Protein AF-A0A2V5MRE2-F1 (afdb_monomer_lite)

Structure (mmCIF, N/CA/C/O backbone):
data_AF-A0A2V5MRE2-F1
#
_entry.id   AF-A0A2V5MRE2-F1
#
loop_
_atom_site.group_PDB
_atom_site.id
_atom_site.type_symbol
_atom_site.label_atom_id
_atom_site.label_alt_id
_atom_site.label_comp_id
_atom_site.label_asym_id
_atom_site.label_entity_id
_atom_site.label_seq_id
_atom_site.pdbx_PDB_ins_code
_atom_site.Cartn_x
_atom_site.Cartn_y
_atom_site.Cartn_z
_atom_site.occupancy
_atom_site.B_iso_or_equiv
_atom_site.auth_seq_id
_atom_site.auth_comp_id
_atom_site.auth_asym_id
_atom_site.auth_atom_id
_atom_site.pdbx_PDB_model_num
ATOM 1 N N . MET A 1 1 ? -11.681 0.078 -18.524 1.00 80.38 1 MET A N 1
ATOM 2 C CA . MET A 1 1 ? -10.411 0.472 -17.873 1.00 80.38 1 MET A CA 1
ATOM 3 C C . MET A 1 1 ? -10.553 0.821 -16.392 1.00 80.38 1 MET A C 1
ATOM 5 O O . MET A 1 1 ? -10.259 -0.028 -15.571 1.00 80.38 1 MET A O 1
ATOM 9 N N . LEU A 1 2 ? -11.031 2.013 -15.999 1.00 88.06 2 LEU A N 1
ATOM 10 C CA . LEU A 1 2 ? -11.231 2.333 -14.568 1.00 88.06 2 LEU A CA 1
ATOM 11 C C . LEU A 1 2 ? -12.512 1.715 -13.984 1.00 88.06 2 LEU A C 1
ATOM 13 O O . LEU A 1 2 ? -12.555 1.353 -12.813 1.00 88.06 2 LEU A O 1
ATOM 17 N N . LEU A 1 3 ? -13.541 1.522 -14.813 1.00 90.06 3 LEU A N 1
ATOM 18 C CA . LEU A 1 3 ? -14.721 0.752 -14.415 1.00 90.06 3 LEU A CA 1
ATOM 19 C C . LEU A 1 3 ? -14.367 -0.724 -14.173 1.00 90.06 3 LEU A C 1
ATOM 21 O O . LEU A 1 3 ? -14.794 -1.295 -13.177 1.00 90.06 3 LEU A O 1
ATOM 25 N N . ASP A 1 4 ? -13.530 -1.314 -15.034 1.00 91.81 4 ASP A N 1
ATOM 26 C CA . ASP A 1 4 ? -13.035 -2.690 -14.867 1.00 91.81 4 ASP A CA 1
ATOM 27 C C . ASP A 1 4 ? -12.163 -2.827 -13.621 1.00 91.81 4 ASP A C 1
ATOM 29 O O . ASP A 1 4 ? -12.301 -3.804 -12.894 1.00 91.81 4 ASP A O 1
ATOM 33 N N . TYR A 1 5 ? -11.331 -1.823 -13.325 1.00 93.56 5 TYR A N 1
ATOM 34 C CA . TYR A 1 5 ? -10.632 -1.710 -12.045 1.00 93.56 5 TYR A CA 1
ATOM 35 C C . TYR A 1 5 ? -11.612 -1.784 -10.868 1.00 93.56 5 TYR A C 1
ATOM 37 O O . TYR A 1 5 ? -11.448 -2.619 -9.982 1.00 93.56 5 TYR A O 1
ATOM 45 N N . GLY A 1 6 ? -12.665 -0.961 -10.878 1.00 94.31 6 GLY A N 1
ATOM 46 C CA . GLY A 1 6 ? -13.656 -0.939 -9.804 1.00 94.31 6 GLY A CA 1
ATOM 47 C C . GLY A 1 6 ? -14.413 -2.261 -9.669 1.00 94.31 6 GLY A C 1
ATOM 48 O O . GLY A 1 6 ? -14.605 -2.749 -8.557 1.00 94.31 6 GLY A O 1
ATOM 49 N N . ASN A 1 7 ? -14.777 -2.875 -10.796 1.00 94.88 7 ASN A N 1
ATOM 50 C CA . ASN A 1 7 ? -15.420 -4.186 -10.838 1.00 94.88 7 ASN A CA 1
ATOM 51 C C . ASN A 1 7 ? -14.493 -5.297 -10.330 1.00 94.88 7 ASN A C 1
ATOM 53 O O . ASN A 1 7 ? -14.949 -6.175 -9.606 1.00 94.88 7 ASN A O 1
ATOM 57 N N . ALA A 1 8 ? -13.199 -5.259 -10.659 1.00 95.81 8 ALA A N 1
ATOM 58 C CA . ALA A 1 8 ? -12.220 -6.221 -10.159 1.00 95.81 8 ALA A CA 1
ATOM 59 C C . ALA A 1 8 ? -12.004 -6.073 -8.644 1.00 95.81 8 ALA A C 1
ATOM 61 O O . ALA A 1 8 ? -11.920 -7.073 -7.930 1.00 95.81 8 ALA A O 1
ATOM 62 N N . VAL A 1 9 ? -11.958 -4.834 -8.145 1.00 96.50 9 VAL A N 1
ATOM 63 C CA . VAL A 1 9 ? -11.857 -4.525 -6.713 1.00 96.50 9 VAL A CA 1
ATOM 64 C C . VAL A 1 9 ? -13.085 -5.033 -5.959 1.00 96.50 9 VAL A C 1
ATOM 66 O O . VAL A 1 9 ? -12.943 -5.855 -5.056 1.00 96.50 9 VAL A O 1
ATOM 69 N N . LEU A 1 10 ? -14.290 -4.599 -6.344 1.00 95.38 10 LEU A N 1
ATOM 70 C CA . LEU A 1 10 ? -15.522 -5.004 -5.660 1.00 95.38 10 LEU A CA 1
ATOM 71 C C . LEU A 1 10 ? -15.830 -6.491 -5.844 1.00 95.38 10 LEU A C 1
ATOM 73 O O . LEU A 1 10 ? -16.246 -7.146 -4.897 1.00 95.38 10 LEU A O 1
ATOM 77 N N . GLY A 1 11 ? -15.570 -7.045 -7.028 1.00 95.31 11 GLY A N 1
ATOM 78 C CA . GLY A 1 11 ? -15.764 -8.467 -7.317 1.00 95.31 11 GLY A CA 1
ATOM 79 C C . GLY A 1 11 ? -14.840 -9.391 -6.521 1.00 95.31 11 GLY A C 1
ATOM 80 O O . GLY A 1 11 ? -15.112 -10.584 -6.425 1.00 95.31 11 GLY A O 1
ATOM 81 N N . SER A 1 12 ? -13.771 -8.852 -5.925 1.00 95.94 12 SER A N 1
ATOM 82 C CA . SER A 1 12 ? -12.899 -9.603 -5.017 1.00 95.94 12 SER A CA 1
ATOM 83 C C . SER A 1 12 ? -13.427 -9.642 -3.579 1.00 95.94 12 SER A C 1
ATOM 85 O O . SER A 1 12 ? -12.965 -10.457 -2.780 1.00 95.94 12 SER A O 1
ATOM 87 N N . LEU A 1 13 ? -14.384 -8.779 -3.224 1.00 95.94 13 LEU A N 1
ATOM 88 C CA . LEU A 1 13 ? -14.928 -8.712 -1.873 1.00 95.94 13 LEU A CA 1
ATOM 89 C C . LEU A 1 13 ? -15.887 -9.872 -1.619 1.00 95.94 13 LEU A C 1
ATOM 91 O O . LEU A 1 13 ? -16.816 -10.132 -2.382 1.00 95.94 13 LEU A O 1
ATOM 95 N N . ARG A 1 14 ? -15.682 -10.556 -0.495 1.00 94.56 14 ARG A N 1
ATOM 96 C CA . ARG A 1 14 ? -16.646 -11.533 0.018 1.00 94.56 14 ARG A CA 1
ATOM 97 C C . ARG A 1 14 ? -17.765 -10.818 0.780 1.00 94.56 14 ARG A C 1
ATOM 99 O O . ARG A 1 14 ? -17.544 -9.700 1.259 1.00 94.56 14 ARG A O 1
ATOM 106 N N . PRO A 1 15 ? -18.933 -11.463 0.954 1.00 94.19 15 PRO A N 1
ATOM 107 C CA . PRO A 1 15 ? -20.033 -10.863 1.693 1.00 94.19 15 PRO A CA 1
ATOM 108 C C . PRO A 1 15 ? -19.621 -10.359 3.078 1.00 94.19 15 PRO A C 1
ATOM 110 O O . PRO A 1 15 ? -18.873 -11.030 3.793 1.00 94.19 15 PRO A O 1
ATOM 113 N N . GLY A 1 16 ? -20.084 -9.165 3.445 1.00 93.44 16 GLY A N 1
ATOM 114 C CA . GLY A 1 16 ? -19.773 -8.520 4.720 1.00 93.44 16 GLY A CA 1
ATOM 115 C C . GLY A 1 16 ? -18.353 -7.955 4.871 1.00 93.44 16 GLY A C 1
ATOM 116 O O . GLY A 1 16 ? -18.059 -7.384 5.922 1.00 93.44 16 GLY A O 1
ATOM 117 N N . MET A 1 17 ? -17.469 -8.072 3.870 1.00 96.25 17 MET A N 1
ATOM 118 C CA . MET A 1 17 ? -16.145 -7.440 3.942 1.00 96.25 17 MET A CA 1
ATOM 119 C C . MET A 1 17 ? -16.256 -5.912 3.965 1.00 96.25 17 MET A C 1
ATOM 121 O O . MET A 1 17 ? -17.019 -5.316 3.199 1.00 96.25 17 MET A O 1
ATOM 125 N N . VAL A 1 18 ? -15.447 -5.286 4.820 1.00 98.06 18 VAL A N 1
ATOM 126 C CA . VAL A 1 18 ? -15.220 -3.839 4.850 1.00 98.06 18 VAL A CA 1
ATOM 127 C C . VAL A 1 18 ? -14.122 -3.508 3.849 1.00 98.06 18 VAL A C 1
ATOM 129 O O . VAL A 1 18 ? -13.055 -4.121 3.877 1.00 98.06 18 VAL A O 1
ATOM 132 N N . TYR A 1 19 ? -14.357 -2.525 2.988 1.00 98.31 19 TYR A N 1
ATOM 133 C CA . TYR A 1 19 ? -13.373 -2.075 2.014 1.00 98.31 19 TYR A CA 1
ATOM 134 C C . TYR A 1 19 ? -12.780 -0.718 2.400 1.00 98.31 19 TYR A C 1
ATOM 136 O O . TYR A 1 19 ? -13.490 0.224 2.764 1.00 98.31 19 TYR A O 1
ATOM 144 N N . VAL A 1 20 ? -11.458 -0.620 2.294 1.00 98.44 20 VAL A N 1
ATOM 145 C CA . VAL A 1 20 ? -10.666 0.570 2.604 1.00 98.44 20 VAL A CA 1
ATOM 146 C C . VAL A 1 20 ? -10.023 1.067 1.312 1.00 98.44 20 VAL A C 1
ATOM 148 O O . VAL A 1 20 ? -9.122 0.422 0.783 1.00 98.44 20 VAL A O 1
ATOM 151 N N . GLY A 1 21 ? -10.497 2.204 0.801 1.00 97.88 21 GLY A N 1
ATOM 152 C CA . GLY A 1 21 ? -9.941 2.858 -0.385 1.00 97.88 21 GLY A CA 1
ATOM 153 C C . GLY A 1 21 ? -8.809 3.820 -0.024 1.00 97.88 21 GLY A C 1
ATOM 154 O O . GLY A 1 21 ? -9.008 4.764 0.753 1.00 97.88 21 GLY A O 1
ATOM 155 N N . GLY A 1 22 ? -7.628 3.594 -0.581 1.00 96.00 22 GLY A N 1
ATOM 156 C CA . GLY A 1 22 ? -6.429 4.378 -0.330 1.00 96.00 22 GLY A CA 1
ATOM 157 C C . GLY A 1 22 ? -6.259 5.509 -1.332 1.00 96.00 22 GLY A C 1
ATOM 158 O O . GLY A 1 22 ? -5.987 6.637 -0.945 1.00 96.00 22 GLY A O 1
ATOM 159 N N . THR A 1 23 ? -6.392 5.261 -2.622 1.00 94.94 23 THR A N 1
ATOM 160 C CA . THR A 1 23 ? -6.210 6.287 -3.653 1.00 94.94 23 THR A CA 1
ATOM 161 C C . THR A 1 23 ? -7.529 6.947 -4.036 1.00 94.94 23 THR A C 1
ATOM 163 O O . THR A 1 23 ? -8.603 6.462 -3.675 1.00 94.94 23 THR A O 1
ATOM 166 N N . ASP A 1 24 ? -7.474 8.051 -4.785 1.00 92.62 24 ASP A N 1
ATOM 167 C CA . ASP A 1 24 ? -8.687 8.685 -5.311 1.00 92.62 24 ASP A CA 1
ATOM 168 C C . ASP A 1 24 ? -9.495 7.692 -6.179 1.00 92.62 24 ASP A C 1
ATOM 170 O O . ASP A 1 24 ? -10.667 7.458 -5.860 1.00 92.62 24 ASP A O 1
ATOM 174 N N . PRO A 1 25 ? -8.909 6.996 -7.180 1.00 94.31 25 PRO A N 1
ATOM 175 C CA . PRO A 1 25 ? -9.595 5.908 -7.883 1.00 94.31 25 PRO A CA 1
ATOM 176 C C . PRO A 1 25 ? -10.099 4.812 -6.940 1.00 94.31 25 PRO A C 1
ATOM 178 O O . PRO A 1 25 ? -11.254 4.391 -7.051 1.00 94.31 25 PRO A O 1
ATOM 181 N N . GLY A 1 26 ? -9.268 4.392 -5.982 1.00 93.75 26 GLY A N 1
ATOM 182 C CA . GLY A 1 26 ? -9.585 3.331 -5.031 1.00 93.75 26 GLY A CA 1
ATOM 183 C C . GLY A 1 26 ? -10.702 3.669 -4.058 1.00 93.75 26 GLY A C 1
ATOM 184 O O . GLY A 1 26 ? -11.408 2.769 -3.611 1.00 93.75 26 GLY A O 1
ATOM 185 N N . ARG A 1 27 ? -10.944 4.944 -3.755 1.00 93.38 27 ARG A N 1
ATOM 186 C CA . ARG A 1 27 ? -12.097 5.372 -2.959 1.00 93.38 27 ARG A CA 1
ATOM 187 C C . ARG A 1 27 ? -13.310 5.628 -3.842 1.00 93.38 27 ARG A C 1
ATOM 189 O O . ARG A 1 27 ? -14.375 5.075 -3.567 1.00 93.38 27 ARG A O 1
ATOM 196 N N . PHE A 1 28 ? -13.197 6.469 -4.865 1.00 94.56 28 PHE A N 1
ATOM 197 C CA . PHE A 1 28 ? -14.372 6.990 -5.567 1.00 94.56 28 PHE A CA 1
ATOM 198 C C . PHE A 1 28 ? -15.034 5.961 -6.483 1.00 94.56 28 PHE A C 1
ATOM 200 O O . PHE A 1 28 ? -16.262 5.859 -6.470 1.00 94.56 28 PHE A O 1
ATOM 207 N N . ILE A 1 29 ? -14.261 5.165 -7.229 1.00 95.81 29 ILE A N 1
ATOM 208 C CA . ILE A 1 29 ? -14.838 4.216 -8.191 1.00 95.81 29 ILE A CA 1
ATOM 209 C C . ILE A 1 29 ? -15.569 3.074 -7.468 1.00 95.81 29 ILE A C 1
ATOM 211 O O . ILE A 1 29 ? -16.743 2.857 -7.778 1.00 95.81 29 ILE A O 1
ATOM 215 N N . PRO A 1 30 ? -14.969 2.381 -6.473 1.00 95.31 30 PRO A N 1
ATOM 216 C CA . PRO A 1 30 ? -15.692 1.361 -5.718 1.00 95.31 30 PRO A CA 1
ATOM 217 C C . PRO A 1 30 ? -16.888 1.931 -4.958 1.00 95.31 30 PRO A C 1
ATOM 219 O O . PRO A 1 30 ? -17.906 1.261 -4.869 1.00 95.31 30 PRO A O 1
ATOM 222 N N . THR A 1 31 ? -16.823 3.177 -4.468 1.00 95.25 31 THR A N 1
ATOM 223 C CA . THR A 1 31 ? -17.993 3.817 -3.838 1.00 95.25 31 THR A CA 1
ATOM 224 C C . THR A 1 31 ? -19.134 3.983 -4.839 1.00 95.25 31 THR A C 1
ATOM 226 O O . THR A 1 31 ? -20.250 3.561 -4.559 1.00 95.25 31 THR A O 1
ATOM 229 N N . LEU A 1 32 ? -18.863 4.541 -6.024 1.00 96.00 32 LEU A N 1
ATOM 230 C CA . LEU A 1 32 ? -19.879 4.722 -7.064 1.00 96.00 32 LEU A CA 1
ATOM 231 C C . LEU A 1 32 ? -20.527 3.388 -7.457 1.00 96.00 32 LEU A C 1
ATOM 233 O O . LEU A 1 32 ? -21.751 3.286 -7.510 1.00 96.00 32 LEU A O 1
ATOM 237 N N . LEU A 1 33 ? -19.715 2.363 -7.720 1.00 96.00 33 LEU A N 1
ATOM 238 C CA . LEU A 1 33 ? -20.197 1.034 -8.099 1.00 96.00 33 LEU A CA 1
ATOM 239 C C . LEU A 1 33 ? -20.972 0.345 -6.969 1.00 96.00 33 LEU A C 1
ATOM 241 O O . LEU A 1 33 ? -22.005 -0.278 -7.218 1.00 96.00 33 LEU A O 1
ATOM 245 N N . ASN A 1 34 ? -20.517 0.493 -5.725 1.00 95.50 34 ASN A N 1
ATOM 246 C CA . ASN A 1 34 ? -21.228 -0.009 -4.556 1.00 95.50 34 ASN A CA 1
ATOM 247 C C . ASN A 1 34 ? -22.608 0.633 -4.447 1.00 95.50 34 ASN A C 1
ATOM 249 O O . ASN A 1 34 ? -23.563 -0.087 -4.228 1.00 95.50 34 ASN A O 1
ATOM 253 N N . GLU A 1 35 ? -22.745 1.942 -4.679 1.00 94.31 35 GLU A N 1
ATOM 254 C CA . GLU A 1 35 ? -24.038 2.637 -4.599 1.00 94.31 35 GLU A CA 1
ATOM 255 C C . GLU A 1 35 ? -24.983 2.351 -5.775 1.00 94.31 35 GLU A C 1
ATOM 257 O O . GLU A 1 35 ? -26.202 2.434 -5.618 1.00 94.31 35 GLU A O 1
ATOM 262 N N . THR A 1 36 ? -24.445 2.012 -6.948 1.00 94.38 36 THR A N 1
ATOM 263 C CA . THR A 1 36 ? -25.224 1.909 -8.197 1.00 94.38 36 THR A CA 1
ATOM 264 C C . THR A 1 36 ? -25.505 0.483 -8.659 1.00 94.38 36 THR A C 1
ATOM 266 O O . THR A 1 36 ? -26.374 0.291 -9.504 1.00 94.38 36 THR A O 1
ATOM 269 N N . SER A 1 37 ? -24.807 -0.518 -8.123 1.00 90.81 37 SER A N 1
ATOM 270 C CA . SER A 1 37 ? -25.036 -1.926 -8.469 1.00 90.81 37 SER A CA 1
ATOM 271 C C . SER A 1 37 ? -26.220 -2.533 -7.706 1.00 90.81 37 SER A C 1
ATOM 273 O O . SER A 1 37 ? -26.647 -2.004 -6.684 1.00 90.81 37 SER A O 1
ATOM 275 N N . ASP A 1 38 ? -26.721 -3.687 -8.146 1.00 89.31 38 ASP A N 1
ATOM 276 C CA . ASP A 1 38 ? -27.735 -4.465 -7.407 1.00 89.31 38 ASP A CA 1
ATOM 277 C C . ASP A 1 38 ? -27.123 -5.387 -6.326 1.00 89.31 38 ASP A C 1
ATOM 279 O O . ASP A 1 38 ? -27.830 -6.165 -5.686 1.00 89.31 38 ASP A O 1
ATOM 283 N N . GLY A 1 39 ? -25.797 -5.342 -6.145 1.00 86.25 39 GLY A N 1
ATOM 284 C CA . GLY A 1 39 ? -25.061 -6.195 -5.211 1.00 86.25 39 GLY A CA 1
ATOM 285 C C . GLY A 1 39 ? -25.181 -5.776 -3.743 1.00 86.25 39 GLY A C 1
ATOM 286 O O . GLY A 1 39 ? -25.831 -4.787 -3.395 1.00 86.25 39 GLY A O 1
ATOM 287 N N . GLU A 1 40 ? -24.510 -6.527 -2.864 1.00 90.25 40 GLU A N 1
ATOM 288 C CA . GLU A 1 40 ? -24.389 -6.153 -1.453 1.00 90.25 40 GLU A CA 1
ATOM 289 C C . GLU A 1 40 ? -23.776 -4.752 -1.310 1.00 90.25 40 GLU A C 1
ATOM 291 O O . GLU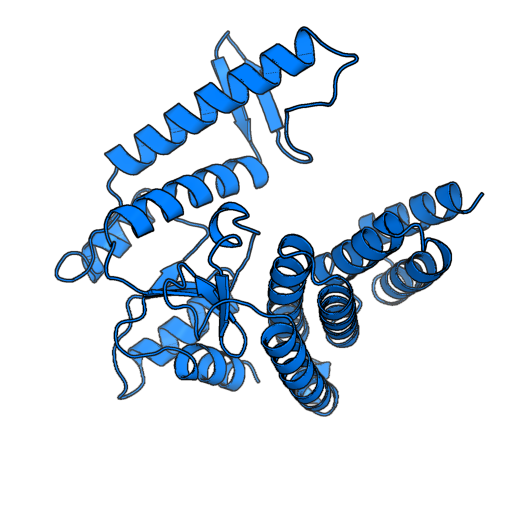 A 1 40 ? -22.794 -4.409 -1.964 1.00 90.25 40 GLU A O 1
ATOM 296 N N . ARG A 1 41 ? -24.347 -3.947 -0.407 1.00 94.81 41 ARG A N 1
ATOM 297 C CA . ARG A 1 41 ? -23.758 -2.676 0.019 1.00 94.81 41 ARG A CA 1
ATOM 298 C C . ARG A 1 41 ? -22.706 -2.937 1.093 1.00 94.81 41 ARG A C 1
ATOM 300 O O . ARG A 1 41 ? -23.041 -3.159 2.266 1.00 94.81 41 ARG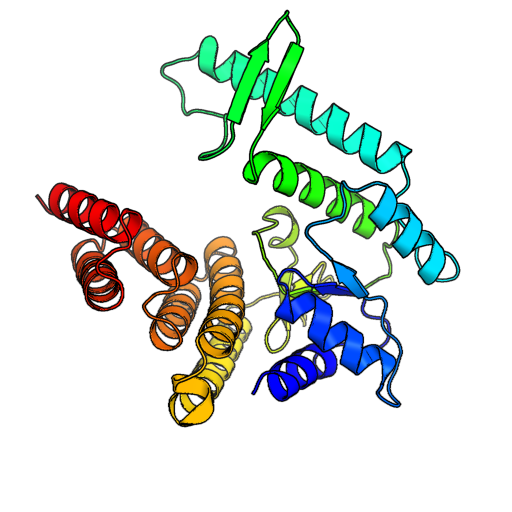 A O 1
ATOM 307 N N . HIS A 1 42 ? -21.445 -2.892 0.677 1.00 96.56 42 HIS A N 1
ATOM 308 C CA . HIS A 1 42 ? -20.289 -2.969 1.561 1.00 96.56 42 HIS A CA 1
ATOM 309 C C . HIS A 1 42 ? -20.124 -1.680 2.369 1.00 96.56 42 HIS A C 1
ATOM 311 O O . HIS A 1 42 ? -20.539 -0.597 1.950 1.00 96.56 42 HIS A O 1
ATOM 317 N N . ILE A 1 43 ? -19.466 -1.796 3.523 1.00 97.62 43 ILE A N 1
ATOM 318 C CA . ILE A 1 43 ? -18.957 -0.636 4.257 1.00 97.62 43 ILE A CA 1
ATOM 319 C C . ILE A 1 43 ? -17.681 -0.184 3.550 1.00 97.62 43 ILE A C 1
ATOM 321 O O . ILE A 1 43 ? -16.717 -0.946 3.469 1.00 97.62 43 ILE A O 1
ATOM 325 N N . ILE A 1 44 ? -17.679 1.048 3.043 1.00 97.31 44 ILE A N 1
ATOM 326 C CA . ILE A 1 44 ? -16.545 1.620 2.309 1.00 97.31 44 ILE A CA 1
ATOM 327 C C . ILE A 1 44 ? -16.027 2.847 3.058 1.00 97.31 44 ILE A C 1
ATOM 329 O O . ILE A 1 44 ? -16.725 3.863 3.159 1.00 97.31 44 ILE A O 1
ATOM 333 N N . VAL A 1 45 ? -14.784 2.758 3.533 1.00 97.69 45 VAL A N 1
ATOM 334 C CA . VAL A 1 45 ? -14.047 3.837 4.209 1.00 97.69 45 VAL A CA 1
ATOM 335 C C . VAL A 1 45 ? -12.781 4.210 3.427 1.00 97.69 45 VAL A C 1
ATOM 337 O O . VAL A 1 45 ? -12.395 3.502 2.500 1.00 97.69 45 VAL A O 1
ATOM 340 N N . THR A 1 46 ? -12.134 5.329 3.758 1.00 97.25 46 THR A N 1
ATOM 341 C CA . THR A 1 46 ? -10.835 5.711 3.188 1.00 97.25 46 THR A CA 1
ATOM 342 C C . THR A 1 46 ? -9.717 5.606 4.210 1.00 97.25 46 THR A C 1
ATOM 344 O O . THR A 1 46 ? -9.899 5.890 5.392 1.00 97.25 46 THR A O 1
ATOM 347 N N . GLN A 1 47 ? -8.539 5.234 3.719 1.00 96.69 47 GLN A N 1
ATOM 348 C CA . GLN A 1 47 ? -7.315 5.168 4.500 1.00 96.69 47 GLN A CA 1
ATOM 349 C C . GLN A 1 47 ? -6.845 6.544 5.011 1.00 96.69 47 GLN A C 1
ATOM 351 O O . GLN A 1 47 ? -6.286 6.639 6.102 1.00 96.69 47 GLN A O 1
ATOM 356 N N . ASN A 1 48 ? -7.024 7.614 4.225 1.00 96.12 48 ASN A N 1
ATOM 357 C CA . ASN A 1 48 ? -6.267 8.862 4.429 1.00 96.12 48 ASN A CA 1
ATOM 358 C C . ASN A 1 48 ? -6.951 9.892 5.328 1.00 96.12 48 ASN A C 1
ATOM 360 O O . ASN A 1 48 ? -6.315 10.877 5.697 1.00 96.12 48 ASN A O 1
ATOM 364 N N . ALA A 1 49 ? -8.222 9.689 5.672 1.00 95.94 49 ALA A N 1
ATOM 365 C CA . ALA A 1 49 ? -9.010 10.664 6.424 1.00 95.94 49 ALA A CA 1
ATOM 366 C C . ALA A 1 49 ? -9.382 10.183 7.835 1.00 95.94 49 ALA A C 1
ATOM 368 O O . ALA A 1 49 ? -10.219 10.796 8.484 1.00 95.94 49 ALA A O 1
ATOM 369 N N . LEU A 1 50 ? -8.771 9.103 8.337 1.00 97.12 50 LEU A N 1
ATOM 370 C CA . LEU A 1 50 ? -9.125 8.537 9.646 1.00 97.12 50 LEU A CA 1
ATOM 371 C C . LEU A 1 50 ? -8.856 9.505 10.811 1.00 97.12 50 LEU A C 1
ATOM 373 O O . LEU A 1 50 ? -9.540 9.426 11.823 1.00 97.12 50 LEU A O 1
ATOM 377 N N . ALA A 1 51 ? -7.916 10.438 10.656 1.00 94.44 51 ALA A N 1
ATOM 378 C CA . ALA A 1 51 ? -7.638 11.507 11.614 1.00 94.44 51 ALA A CA 1
ATOM 379 C C . ALA A 1 51 ? -8.528 12.762 11.453 1.00 94.44 51 ALA A C 1
ATOM 381 O O . ALA A 1 51 ? -8.445 13.671 12.280 1.00 94.44 51 ALA A O 1
ATOM 382 N N . ASP A 1 52 ? -9.361 12.846 10.409 1.00 95.94 52 ASP A N 1
ATOM 383 C CA . ASP A 1 52 ? -10.252 13.986 10.167 1.00 95.94 52 ASP A CA 1
ATOM 384 C C . ASP A 1 52 ? -11.597 13.790 10.883 1.00 95.94 52 ASP A C 1
ATOM 386 O O . ASP A 1 52 ? -12.350 12.864 10.584 1.00 95.94 52 ASP A O 1
ATOM 390 N N . GLN A 1 53 ? -11.929 14.683 11.821 1.00 95.50 53 GLN A N 1
ATOM 391 C CA . GLN A 1 53 ? -13.153 14.554 12.619 1.00 95.50 53 GLN A CA 1
ATOM 392 C C . GLN A 1 53 ? -14.432 14.625 11.774 1.00 95.50 53 GLN A C 1
ATOM 394 O O . GLN A 1 53 ? -15.377 13.886 12.037 1.00 95.50 53 GLN A O 1
ATOM 399 N N . THR A 1 54 ? -14.464 15.477 10.747 1.00 97.31 54 THR A N 1
ATOM 400 C CA . THR A 1 54 ? -15.637 15.609 9.868 1.00 97.31 54 THR A CA 1
ATOM 401 C C . THR A 1 54 ? -15.865 14.312 9.100 1.00 97.31 54 THR A C 1
ATOM 403 O O . THR A 1 54 ? -17.001 13.871 8.915 1.00 97.31 54 THR A O 1
ATOM 406 N N . TYR A 1 55 ? -14.778 13.666 8.677 1.00 97.12 55 TYR A N 1
ATOM 407 C CA . TYR A 1 55 ? -14.835 12.358 8.050 1.00 97.12 55 TYR A CA 1
ATOM 408 C C . TYR A 1 55 ? -15.318 11.269 9.017 1.00 97.12 55 TYR A C 1
ATOM 410 O O . TYR A 1 55 ? -16.158 10.454 8.633 1.00 97.12 55 TYR A O 1
ATOM 418 N N . LEU A 1 56 ? -14.852 11.265 10.271 1.00 97.06 56 LEU A N 1
ATOM 419 C CA . LEU A 1 56 ? -15.337 10.320 11.284 1.00 97.06 56 LEU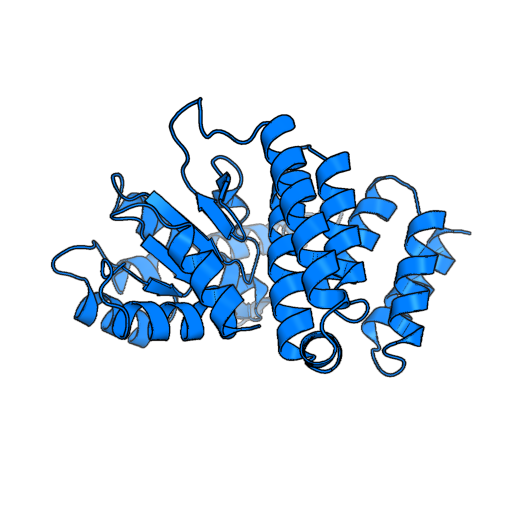 A CA 1
ATOM 420 C C . LEU A 1 56 ? -16.839 10.481 11.547 1.00 97.06 56 LEU A C 1
ATOM 422 O O . LEU A 1 56 ? -17.563 9.482 11.597 1.00 97.06 56 LEU A O 1
ATOM 426 N N . ASP A 1 57 ? -17.319 11.722 11.633 1.00 97.38 57 ASP A N 1
ATOM 427 C CA . ASP A 1 57 ? -18.742 12.027 11.791 1.00 97.38 57 ASP A CA 1
ATOM 428 C C . ASP A 1 57 ? -19.556 11.517 10.588 1.00 97.38 57 ASP A C 1
ATOM 430 O O . ASP A 1 57 ? -20.625 10.929 10.761 1.00 97.38 57 ASP A O 1
ATOM 434 N N . TYR A 1 58 ? -19.027 11.661 9.367 1.00 96.94 58 TYR A N 1
ATOM 435 C CA . TYR A 1 58 ? -19.639 11.127 8.147 1.00 96.94 58 TYR A CA 1
ATOM 436 C C . TYR A 1 58 ? -19.699 9.590 8.129 1.00 96.94 58 TYR A C 1
ATOM 438 O O . TYR A 1 58 ? -20.741 9.017 7.806 1.00 96.94 58 TYR A O 1
ATOM 446 N N . VAL A 1 59 ? -18.617 8.899 8.504 1.00 97.31 59 VAL A N 1
ATOM 447 C CA . VAL A 1 59 ? -18.593 7.425 8.580 1.00 97.31 59 VAL A CA 1
ATOM 448 C C . VAL A 1 59 ? -19.573 6.921 9.644 1.00 97.31 59 VAL A C 1
ATOM 450 O O . VAL A 1 59 ? -20.306 5.965 9.392 1.00 97.31 59 VAL A O 1
ATOM 453 N N . SER A 1 60 ? -19.632 7.589 10.800 1.00 97.75 60 SER A N 1
ATOM 454 C CA . SER A 1 60 ? -20.610 7.306 11.857 1.00 97.75 60 SER A CA 1
ATOM 455 C C . SER A 1 60 ? -22.043 7.497 11.364 1.00 97.75 60 SER A C 1
ATOM 457 O O . SER A 1 60 ? -22.876 6.605 11.526 1.00 97.75 60 SER A O 1
ATOM 459 N N . PHE A 1 61 ? -22.324 8.609 10.681 1.00 97.75 61 PHE A N 1
ATOM 460 C CA . PHE A 1 61 ? -23.637 8.873 10.097 1.00 97.75 61 PHE A CA 1
ATOM 461 C C . PHE A 1 61 ? -24.096 7.755 9.150 1.00 97.75 61 PHE A C 1
ATOM 463 O O . PHE A 1 61 ? -25.259 7.362 9.202 1.00 97.75 61 PHE A O 1
ATOM 470 N N . LEU A 1 62 ? -23.195 7.227 8.316 1.00 96.62 62 LEU A N 1
ATOM 471 C CA . LEU A 1 62 ? -23.535 6.182 7.349 1.00 96.62 62 LEU A CA 1
ATOM 472 C C . LEU A 1 62 ? -23.677 4.785 7.955 1.00 96.62 62 LEU A C 1
ATOM 474 O O . LEU A 1 62 ? -24.534 4.020 7.515 1.00 96.62 62 LEU A O 1
ATOM 478 N N . TYR A 1 63 ? -22.808 4.415 8.899 1.00 97.50 63 TYR A N 1
ATOM 479 C CA . TYR A 1 63 ? -22.591 3.000 9.214 1.00 97.50 63 TYR A CA 1
ATOM 480 C C . TYR A 1 63 ? -22.765 2.616 10.682 1.00 97.50 63 TYR A C 1
ATOM 482 O O . TYR A 1 63 ? -22.710 1.421 10.970 1.00 97.50 63 TYR A O 1
ATOM 490 N N . ARG A 1 64 ? -23.020 3.559 11.602 1.00 96.19 64 ARG A N 1
ATOM 491 C CA . ARG A 1 64 ? -23.076 3.276 13.054 1.00 96.19 64 ARG A CA 1
ATOM 492 C C . ARG A 1 64 ? -24.031 2.149 13.464 1.00 96.19 64 ARG A C 1
ATOM 494 O O . ARG A 1 64 ? -23.815 1.527 14.493 1.00 96.19 64 ARG A O 1
ATOM 501 N N . ASP A 1 65 ? -25.068 1.874 12.674 1.00 96.44 65 ASP A N 1
ATOM 502 C CA . ASP A 1 65 ? -26.050 0.826 12.984 1.00 96.44 65 ASP A CA 1
ATOM 503 C C . ASP A 1 65 ? -25.522 -0.596 12.694 1.00 96.44 65 ASP A C 1
ATOM 505 O O . ASP A 1 65 ? -26.120 -1.579 13.131 1.00 96.44 65 ASP A O 1
ATOM 509 N N . ARG A 1 66 ? -24.414 -0.729 11.948 1.00 95.25 66 ARG A N 1
ATOM 510 C CA . ARG A 1 66 ? -23.817 -2.023 11.555 1.00 95.25 66 ARG A CA 1
ATOM 511 C C . ARG A 1 66 ? -22.284 -2.073 11.615 1.00 95.25 66 ARG A C 1
ATOM 513 O O . ARG A 1 66 ? -21.705 -3.057 11.158 1.00 95.25 66 ARG A O 1
ATOM 520 N N . PHE A 1 67 ? -21.632 -1.022 12.108 1.00 97.38 67 PHE A N 1
ATOM 521 C CA . PHE A 1 67 ? -20.176 -0.889 12.150 1.00 97.38 67 PHE A CA 1
ATOM 522 C C . PHE A 1 67 ? -19.749 -0.008 13.324 1.00 97.38 67 PHE A C 1
ATOM 524 O O . PHE A 1 67 ? -20.210 1.129 13.444 1.00 97.38 67 PHE A O 1
ATOM 531 N N . ASP A 1 68 ? -18.837 -0.504 14.159 1.00 98.06 68 ASP A N 1
ATOM 532 C CA . ASP A 1 68 ? -18.316 0.261 15.290 1.00 98.06 68 ASP A CA 1
ATOM 533 C C . ASP A 1 68 ? -17.277 1.272 14.789 1.00 98.06 68 ASP A C 1
ATOM 535 O O . ASP A 1 68 ? -16.103 0.947 14.592 1.00 98.06 68 ASP A O 1
ATOM 539 N N . THR A 1 69 ? -17.714 2.508 14.544 1.00 97.44 69 THR A N 1
ATOM 540 C CA . THR A 1 69 ? -16.873 3.567 13.965 1.00 97.44 69 THR A CA 1
ATOM 541 C C . THR A 1 69 ? -15.917 4.175 14.990 1.00 97.44 69 THR A C 1
ATOM 543 O O . THR A 1 69 ? -16.128 4.086 16.201 1.00 97.44 69 THR A O 1
ATOM 546 N N . LEU A 1 70 ? -14.857 4.836 14.520 1.00 98.12 70 LEU A N 1
ATOM 547 C CA . LEU A 1 70 ? -13.972 5.626 15.384 1.00 98.12 70 LEU A CA 1
ATOM 548 C C . LEU A 1 70 ? -14.725 6.810 15.998 1.00 98.12 70 LEU A C 1
ATOM 550 O O . LEU A 1 70 ? -15.608 7.386 15.358 1.00 98.12 70 LEU A O 1
ATOM 554 N N . THR A 1 71 ? -14.370 7.165 17.231 1.00 96.25 71 THR A N 1
ATOM 555 C CA . THR A 1 71 ? -14.885 8.364 17.903 1.00 96.25 71 THR A CA 1
ATOM 556 C C . THR A 1 71 ? -13.836 9.470 17.954 1.00 96.25 71 THR A C 1
ATOM 558 O O . THR A 1 71 ? -12.660 9.267 17.636 1.00 96.25 71 THR A O 1
ATOM 561 N N . LYS A 1 72 ? -14.256 10.656 18.401 1.00 95.38 72 LYS A N 1
ATOM 562 C CA . LYS A 1 72 ? -13.340 11.763 18.670 1.00 95.38 72 LYS A CA 1
ATOM 563 C C . LYS A 1 72 ? -12.285 11.383 19.713 1.00 95.38 72 LYS A C 1
ATOM 565 O O . LYS A 1 72 ? -11.114 11.705 19.544 1.00 95.38 72 LYS A O 1
ATOM 570 N N . GLU A 1 73 ? -12.682 10.657 20.754 1.00 96.88 73 GLU A N 1
ATOM 571 C CA . GLU A 1 73 ? -11.784 10.187 21.812 1.00 96.88 73 GLU A CA 1
ATOM 572 C C . GLU A 1 73 ? -10.744 9.193 21.276 1.00 96.88 73 GLU A C 1
ATOM 574 O O . GLU A 1 73 ? -9.588 9.235 21.696 1.00 96.88 73 GLU A O 1
ATOM 579 N N . ASP A 1 74 ? -11.122 8.327 20.325 1.00 98.00 74 ASP A N 1
ATOM 580 C CA . ASP A 1 74 ? -10.174 7.434 19.647 1.00 98.00 74 ASP A CA 1
ATOM 581 C C . ASP A 1 74 ? -9.120 8.243 18.866 1.00 98.00 74 ASP A C 1
ATOM 583 O O . ASP A 1 74 ? -7.925 7.956 18.970 1.00 98.00 74 ASP A O 1
ATOM 587 N N . SER A 1 75 ? -9.551 9.289 18.145 1.00 96.56 75 SER A N 1
ATOM 588 C CA . SER A 1 75 ? -8.662 10.226 17.442 1.00 96.56 75 SER A CA 1
ATOM 589 C C . SER A 1 75 ? -7.713 10.936 18.410 1.00 96.56 75 SER A C 1
ATOM 591 O O . SER A 1 75 ? -6.493 10.821 18.280 1.00 96.56 75 SER A O 1
ATOM 593 N N . GLU A 1 76 ? -8.247 11.589 19.447 1.00 96.31 76 GLU A N 1
ATOM 594 C CA . GLU A 1 76 ? -7.455 12.298 20.461 1.00 96.31 76 GLU A CA 1
ATOM 595 C C . GLU A 1 76 ? -6.417 11.378 21.126 1.00 96.31 76 GLU A C 1
ATOM 597 O O . GLU A 1 76 ? -5.257 11.774 21.283 1.00 96.31 76 GLU A O 1
ATOM 602 N N . ARG A 1 77 ? -6.791 10.130 21.444 1.00 97.50 77 ARG A N 1
ATOM 603 C CA . ARG A 1 77 ? -5.869 9.124 21.988 1.00 97.50 77 ARG A CA 1
ATOM 604 C C . ARG A 1 77 ? -4.757 8.774 20.997 1.00 97.50 77 ARG A C 1
ATOM 606 O O . ARG A 1 77 ? -3.589 8.789 21.382 1.00 97.50 77 ARG A O 1
ATOM 613 N N . ALA A 1 78 ? -5.081 8.510 19.729 1.00 97.50 78 ALA A N 1
ATOM 614 C CA . ALA A 1 78 ? -4.080 8.175 18.712 1.00 97.50 78 ALA A CA 1
ATOM 615 C C . ALA A 1 78 ? -3.066 9.312 18.492 1.00 97.50 78 ALA A C 1
ATOM 617 O O . ALA A 1 78 ? -1.862 9.053 18.403 1.00 97.50 78 ALA A O 1
ATOM 618 N N . PHE A 1 79 ? -3.531 10.567 18.473 1.00 95.94 79 PHE A N 1
ATOM 619 C CA . PHE A 1 79 ? -2.663 11.747 18.414 1.00 95.94 79 PHE A CA 1
ATOM 620 C C . PHE A 1 79 ? -1.747 11.845 19.640 1.00 95.94 79 PHE A C 1
ATOM 622 O O . PHE A 1 79 ? -0.541 12.042 19.489 1.00 95.94 79 PHE A O 1
ATOM 629 N N . GLN A 1 80 ? -2.289 11.687 20.851 1.00 95.56 80 GLN A N 1
ATOM 630 C CA . GLN A 1 80 ? -1.502 11.752 22.088 1.00 95.56 80 GLN A CA 1
ATOM 631 C C . GLN A 1 80 ? -0.422 10.667 22.141 1.00 95.56 80 GLN A C 1
ATOM 633 O O . GLN A 1 80 ? 0.732 10.960 22.456 1.00 95.56 80 GLN A O 1
ATOM 638 N N . GLU A 1 81 ? -0.773 9.429 21.796 1.00 96.44 81 GLU A N 1
ATOM 639 C CA . GLU A 1 81 ? 0.181 8.323 21.738 1.00 96.44 81 GLU A CA 1
ATOM 640 C C . GLU A 1 81 ? 1.278 8.564 20.702 1.00 96.44 81 GLU A C 1
ATOM 642 O O . GLU A 1 81 ? 2.452 8.317 20.982 1.00 96.44 81 GLU A O 1
ATOM 647 N N . TYR A 1 82 ? 0.910 9.053 19.514 1.00 96.00 82 TYR A N 1
ATOM 648 C CA . TYR A 1 82 ? 1.871 9.372 18.464 1.00 96.00 82 TYR A CA 1
ATOM 649 C C . TYR A 1 82 ? 2.845 10.472 18.900 1.00 96.00 82 TYR A C 1
ATOM 651 O O . TYR A 1 82 ? 4.055 10.310 18.754 1.00 96.00 82 TYR A O 1
ATOM 659 N N . LEU A 1 83 ? 2.343 11.566 19.482 1.00 95.12 83 LEU A N 1
ATOM 660 C CA . LEU A 1 83 ? 3.180 12.668 19.961 1.00 95.12 83 LEU A CA 1
ATOM 661 C C . LEU A 1 83 ? 4.126 12.221 21.080 1.00 95.12 83 LEU A C 1
ATOM 663 O O . LEU A 1 83 ? 5.297 12.601 21.077 1.00 95.12 83 LEU A O 1
ATOM 667 N N . ALA A 1 84 ? 3.647 11.390 22.010 1.00 95.31 84 ALA A N 1
ATOM 668 C CA . ALA A 1 84 ? 4.472 10.848 23.086 1.00 95.31 84 ALA A CA 1
ATOM 669 C C . ALA A 1 84 ? 5.584 9.924 22.557 1.00 95.31 84 ALA A C 1
ATOM 671 O O . ALA A 1 84 ? 6.711 9.968 23.053 1.00 95.31 84 ALA A O 1
ATOM 672 N N . ASP A 1 85 ? 5.290 9.101 21.549 1.00 96.25 85 ASP A N 1
ATOM 673 C CA . ASP A 1 85 ? 6.281 8.261 20.870 1.00 96.25 85 ASP A CA 1
ATOM 674 C C . ASP A 1 85 ? 7.301 9.103 20.084 1.00 96.25 85 ASP A C 1
ATOM 676 O O . ASP A 1 85 ? 8.509 8.962 20.282 1.00 96.25 85 ASP A O 1
ATOM 680 N N . ALA A 1 86 ? 6.834 10.045 19.262 1.00 95.56 86 ALA A N 1
ATOM 681 C CA . ALA A 1 86 ? 7.685 10.951 18.493 1.00 95.56 86 ALA A CA 1
ATOM 682 C C . ALA A 1 86 ? 8.616 11.777 19.399 1.00 95.56 86 ALA A C 1
ATOM 684 O O . ALA A 1 86 ? 9.795 11.942 19.085 1.00 95.56 86 ALA A O 1
ATOM 685 N N . GLN A 1 87 ? 8.130 12.228 20.562 1.00 95.19 87 GLN A N 1
ATOM 686 C CA . GLN A 1 87 ? 8.951 12.915 21.560 1.00 95.19 87 GLN A CA 1
ATOM 687 C C . GLN A 1 87 ? 10.112 12.048 22.049 1.00 95.19 87 GLN A C 1
ATOM 689 O O . GLN A 1 87 ? 11.243 12.527 22.129 1.00 95.19 87 GLN A O 1
ATOM 694 N N . LYS A 1 88 ? 9.845 10.778 22.376 1.00 96.00 88 LYS A N 1
ATOM 695 C CA . LYS A 1 88 ? 10.876 9.841 22.845 1.00 96.00 88 LYS A CA 1
ATOM 696 C C . LYS A 1 88 ? 11.924 9.592 21.767 1.00 96.00 88 LYS A C 1
ATOM 698 O O . LYS A 1 88 ? 13.114 9.643 22.065 1.00 96.00 88 LYS A O 1
ATOM 703 N N . ARG A 1 89 ? 11.491 9.391 20.519 1.00 96.38 89 ARG A N 1
ATOM 704 C CA . ARG A 1 89 ? 12.386 9.169 19.372 1.00 96.38 89 ARG A CA 1
ATOM 705 C C . ARG A 1 89 ? 13.240 10.404 19.069 1.00 96.38 89 ARG A C 1
ATOM 707 O O . ARG A 1 89 ? 14.440 10.275 18.846 1.00 96.38 89 ARG A O 1
ATOM 714 N N . LEU A 1 90 ? 12.665 11.606 19.167 1.00 95.25 90 LEU A N 1
ATOM 715 C CA . LEU A 1 90 ? 13.414 12.859 19.025 1.00 95.25 90 LEU A CA 1
ATOM 716 C C . LEU A 1 90 ? 14.453 13.030 20.144 1.00 95.25 90 LEU A C 1
ATOM 718 O O . LEU A 1 90 ? 15.599 13.378 19.869 1.00 95.25 90 LEU A O 1
ATOM 722 N N . GLN A 1 91 ? 14.068 12.778 21.399 1.00 95.12 91 GLN A N 1
ATOM 723 C CA . GLN A 1 91 ? 14.982 12.858 22.543 1.00 95.12 91 GLN A CA 1
ATOM 724 C C . GLN A 1 91 ? 16.126 11.856 22.420 1.00 95.12 91 GLN A C 1
ATOM 726 O O . GLN A 1 91 ? 17.277 12.224 22.647 1.00 95.12 91 GLN A O 1
ATOM 731 N N . HIS A 1 92 ? 15.825 10.621 22.015 1.00 96.69 92 HIS A N 1
ATOM 732 C CA . HIS A 1 92 ? 16.839 9.621 21.712 1.00 96.69 92 HIS A CA 1
ATOM 733 C C . HIS A 1 92 ? 17.831 10.148 20.670 1.00 96.69 92 HIS A C 1
ATOM 735 O O . HIS A 1 92 ? 19.031 10.179 20.925 1.00 96.69 92 HIS A O 1
ATOM 741 N N . ASP A 1 93 ? 17.345 10.643 19.531 1.00 95.88 93 ASP A N 1
ATOM 742 C CA . ASP A 1 93 ? 18.209 11.075 18.428 1.00 95.88 93 ASP A CA 1
ATOM 743 C C . ASP A 1 93 ? 19.081 12.293 18.768 1.00 95.88 93 ASP A C 1
ATOM 745 O O . ASP A 1 93 ? 20.121 12.496 18.129 1.00 95.88 93 ASP A O 1
ATOM 749 N N . GLN A 1 94 ? 18.660 13.095 19.752 1.00 93.94 94 GLN A N 1
ATOM 750 C CA . GLN A 1 94 ? 19.423 14.209 20.321 1.00 93.94 94 GLN A CA 1
ATOM 751 C C . GLN A 1 94 ? 20.464 13.742 21.349 1.00 93.94 94 GLN A C 1
ATOM 753 O O . GLN A 1 94 ? 21.577 14.264 21.367 1.00 93.94 94 GLN A O 1
ATOM 758 N N . GLN A 1 95 ? 20.111 12.779 22.204 1.00 96.75 95 GLN A N 1
ATOM 759 C CA . GLN A 1 95 ? 20.984 12.258 23.262 1.00 96.75 95 GLN A CA 1
ATOM 760 C C . GLN A 1 95 ? 22.049 11.296 22.724 1.00 96.75 95 GLN A C 1
ATOM 762 O O . GLN A 1 95 ? 23.183 11.302 23.202 1.00 96.75 95 GLN A O 1
ATOM 767 N N . PHE A 1 96 ? 21.701 10.514 21.704 1.00 96.62 96 PHE A N 1
ATOM 768 C CA . PHE A 1 96 ? 22.533 9.470 21.114 1.00 96.62 96 PHE A CA 1
ATOM 769 C C . PHE A 1 96 ? 22.775 9.757 19.623 1.00 96.62 96 PHE A C 1
ATOM 771 O O . PHE A 1 96 ? 22.311 9.023 18.751 1.00 96.62 96 PHE A O 1
ATOM 778 N N . PRO A 1 97 ? 23.517 10.828 19.273 1.00 95.00 97 PRO A N 1
ATOM 779 C CA . PRO A 1 97 ? 23.692 11.240 17.878 1.00 95.00 97 PRO A CA 1
ATOM 780 C C . PRO A 1 97 ? 24.438 10.213 17.011 1.00 95.00 97 PRO A C 1
ATOM 782 O O . PRO A 1 97 ? 24.340 10.289 15.788 1.00 95.00 97 PRO A O 1
ATOM 785 N N . ASN A 1 98 ? 25.162 9.279 17.636 1.00 96.69 98 ASN A N 1
ATOM 786 C CA . ASN A 1 98 ? 25.924 8.221 16.968 1.00 96.69 98 ASN A CA 1
ATOM 787 C C . ASN A 1 98 ? 25.141 6.903 16.822 1.00 96.69 98 ASN A C 1
ATOM 789 O O . ASN A 1 98 ? 25.638 5.979 16.181 1.00 96.69 98 ASN A O 1
ATOM 793 N N . GLU A 1 99 ? 23.957 6.792 17.427 1.00 96.00 99 GLU A N 1
ATOM 794 C CA . GLU A 1 99 ? 23.091 5.621 17.287 1.00 96.00 99 GLU A CA 1
ATOM 795 C C . GLU A 1 99 ? 22.182 5.752 16.054 1.00 96.00 99 GLU A C 1
ATOM 797 O O . GLU A 1 99 ? 21.977 6.862 15.543 1.00 96.00 99 GLU A O 1
ATOM 802 N N . PRO A 1 100 ? 21.635 4.633 15.537 1.00 95.94 100 PRO A N 1
ATOM 803 C CA . PRO A 1 100 ? 20.657 4.681 14.461 1.00 95.94 100 PRO A CA 1
ATOM 804 C C . PRO A 1 100 ? 19.488 5.600 14.822 1.00 95.94 100 PRO A C 1
ATOM 806 O O . PRO A 1 100 ? 18.906 5.487 15.901 1.00 95.94 100 PRO A O 1
ATOM 809 N N . LYS A 1 101 ? 19.140 6.503 13.901 1.00 95.06 101 LYS A N 1
ATOM 810 C CA . LYS A 1 101 ? 18.036 7.443 14.098 1.00 95.06 101 LYS A CA 1
ATOM 811 C C . LYS A 1 101 ? 16.715 6.701 14.278 1.00 95.06 101 LYS A C 1
ATOM 813 O O . LYS A 1 101 ? 16.399 5.792 13.509 1.00 95.06 101 LYS A O 1
ATOM 818 N N . GLN A 1 102 ? 15.950 7.114 15.282 1.00 95.50 102 GLN A N 1
ATOM 819 C CA . GLN A 1 102 ? 14.611 6.611 15.566 1.00 95.50 102 GLN A CA 1
ATOM 820 C C . GLN A 1 102 ? 13.520 7.476 14.926 1.00 95.50 102 GLN A C 1
ATOM 822 O O . GLN A 1 102 ? 12.418 6.979 14.669 1.00 95.50 102 GLN A O 1
ATOM 827 N N . ILE A 1 103 ? 13.782 8.756 14.641 1.00 94.19 103 ILE A N 1
ATOM 828 C CA . ILE A 1 103 ? 12.892 9.540 13.777 1.00 94.19 103 ILE A CA 1
ATOM 829 C C . ILE A 1 103 ? 12.863 8.894 12.392 1.00 94.19 103 ILE A C 1
ATOM 831 O O . ILE A 1 103 ? 13.903 8.572 11.809 1.00 94.19 103 ILE A O 1
ATOM 835 N N . ARG A 1 104 ? 11.652 8.640 11.886 1.00 90.75 104 ARG A N 1
ATOM 836 C CA . ARG A 1 104 ? 11.473 7.881 10.650 1.00 90.75 104 ARG A CA 1
ATOM 837 C C . ARG A 1 104 ? 11.921 8.742 9.467 1.00 90.75 104 ARG A C 1
ATOM 839 O O . ARG A 1 104 ? 11.717 9.957 9.479 1.00 90.75 104 ARG A O 1
ATOM 846 N N . PRO A 1 105 ? 12.489 8.144 8.409 1.00 88.06 105 PRO A N 1
ATOM 847 C CA . PRO A 1 105 ? 12.788 8.884 7.189 1.00 88.06 105 PRO A CA 1
ATOM 848 C C . PRO A 1 105 ? 11.549 9.624 6.658 1.00 88.06 105 PRO A C 1
ATOM 850 O O . PRO A 1 105 ? 10.491 9.022 6.487 1.00 88.06 105 PRO A O 1
ATOM 853 N N . GLY A 1 106 ? 11.687 10.928 6.399 1.00 87.12 106 GLY A N 1
ATOM 854 C CA . GLY A 1 106 ? 10.602 11.786 5.903 1.00 87.12 106 GLY A CA 1
ATOM 855 C C . GLY A 1 106 ? 9.606 12.264 6.967 1.00 87.12 106 GLY A C 1
ATOM 856 O O . GLY A 1 106 ? 8.670 12.986 6.633 1.00 87.12 106 GLY A O 1
ATOM 857 N N . GLU A 1 107 ? 9.790 11.879 8.228 1.00 91.44 107 GLU A N 1
ATOM 858 C CA . GLU A 1 107 ? 9.035 12.419 9.352 1.00 91.44 107 GLU A CA 1
ATOM 859 C C . GLU A 1 107 ? 9.636 13.757 9.791 1.00 91.44 107 GLU A C 1
ATOM 861 O O . GLU A 1 107 ? 10.850 13.880 9.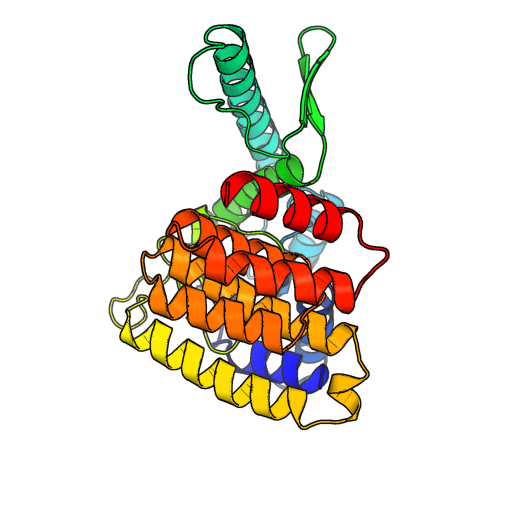963 1.00 91.44 107 GLU A O 1
ATOM 866 N N . ASP A 1 108 ? 8.778 14.754 9.979 1.00 91.44 108 ASP A N 1
ATOM 867 C CA . ASP A 1 108 ? 9.167 16.078 10.443 1.00 91.44 108 ASP A CA 1
ATOM 868 C C . ASP A 1 108 ? 8.702 16.256 11.894 1.00 91.44 108 ASP A C 1
ATOM 870 O O . ASP A 1 108 ? 7.507 16.411 12.164 1.00 91.44 108 ASP A O 1
ATOM 874 N N . VAL A 1 109 ? 9.652 16.150 12.830 1.00 92.44 109 VAL A N 1
ATOM 875 C CA . VAL A 1 109 ? 9.418 16.239 14.277 1.00 92.44 109 VAL A CA 1
ATOM 876 C C . VAL A 1 109 ? 10.396 17.231 14.885 1.00 92.44 109 VAL A C 1
ATOM 878 O O . VAL A 1 109 ? 11.614 17.024 14.885 1.00 92.44 109 VAL A O 1
ATOM 881 N N . HIS A 1 110 ? 9.854 18.288 15.477 1.00 90.62 110 HIS A N 1
ATOM 882 C CA . HIS A 1 110 ? 10.636 19.347 16.096 1.00 90.62 110 HIS A CA 1
ATOM 883 C C . HIS A 1 110 ? 10.062 19.742 17.455 1.00 90.62 110 HIS A C 1
ATOM 885 O O . HIS A 1 110 ? 8.916 19.447 17.788 1.00 90.62 110 HIS A O 1
ATOM 891 N N . MET A 1 111 ? 10.884 20.403 18.270 1.00 88.81 111 MET A N 1
ATOM 892 C CA . MET A 1 111 ? 10.466 20.934 19.563 1.00 88.81 111 MET A CA 1
ATOM 893 C C . MET A 1 111 ? 10.344 22.456 19.473 1.00 88.81 111 MET A C 1
ATOM 895 O O . MET A 1 111 ? 11.311 23.136 19.134 1.00 88.81 111 MET A O 1
ATOM 899 N N . THR A 1 112 ? 9.168 22.984 19.804 1.00 86.81 112 THR A N 1
ATOM 900 C CA . THR A 1 112 ? 8.860 24.421 19.810 1.00 86.81 112 THR A CA 1
ATOM 901 C C . THR A 1 112 ? 8.148 24.752 21.115 1.00 86.81 112 THR A C 1
ATOM 903 O O . THR A 1 112 ? 7.177 24.088 21.468 1.00 86.81 112 THR A O 1
ATOM 906 N N . ASP A 1 113 ? 8.643 25.737 21.867 1.00 84.25 113 ASP A N 1
ATOM 907 C CA . ASP A 1 113 ? 8.085 26.149 23.168 1.00 84.25 113 ASP A CA 1
ATOM 908 C C . ASP A 1 113 ? 7.873 24.980 24.155 1.00 84.25 113 ASP A C 1
ATOM 910 O O . ASP A 1 113 ? 6.831 24.856 24.801 1.00 84.25 113 ASP A O 1
ATOM 914 N N . ASN A 1 114 ? 8.860 24.077 24.247 1.00 83.56 114 ASN A N 1
ATOM 915 C CA . ASN A 1 114 ? 8.804 22.831 25.031 1.00 83.56 114 ASN A CA 1
ATOM 916 C C . ASN A 1 114 ? 7.654 21.873 24.654 1.00 83.56 114 ASN A C 1
ATOM 918 O O . ASN A 1 114 ? 7.321 20.969 25.425 1.00 83.56 114 ASN A O 1
ATOM 922 N N . ARG A 1 115 ? 7.058 22.027 23.468 1.00 84.75 115 ARG A N 1
ATOM 923 C CA . ARG A 1 115 ? 6.058 21.111 22.911 1.00 84.75 115 ARG A CA 1
ATOM 924 C C . ARG A 1 115 ? 6.580 20.464 21.638 1.00 84.75 115 ARG A C 1
ATOM 926 O O . ARG A 1 115 ? 7.274 21.097 20.846 1.00 84.75 115 ARG A O 1
ATOM 933 N N . VAL A 1 116 ? 6.236 19.195 21.446 1.00 89.00 116 VAL A N 1
ATOM 934 C CA . VAL A 1 116 ? 6.528 18.496 20.194 1.00 89.00 116 VAL A CA 1
ATOM 935 C C . VAL A 1 116 ? 5.555 18.971 19.127 1.00 89.00 116 VAL A C 1
ATOM 937 O O . VAL A 1 116 ? 4.342 18.965 19.339 1.00 89.00 116 VAL A O 1
ATOM 940 N N . GLN A 1 117 ? 6.102 19.387 17.994 1.00 89.06 117 GLN A N 1
ATOM 941 C CA . GLN A 1 117 ? 5.368 19.682 16.776 1.00 89.06 117 GLN A CA 1
ATOM 942 C C . GLN A 1 117 ? 5.714 18.627 15.734 1.00 89.06 117 GLN A C 1
ATOM 944 O O . GLN A 1 117 ? 6.874 18.235 15.593 1.00 89.06 117 GLN A O 1
ATOM 949 N N . VAL A 1 118 ? 4.687 18.162 15.031 1.00 89.06 118 VAL A N 1
ATOM 950 C CA . VAL A 1 118 ? 4.806 17.157 13.977 1.00 89.06 118 VAL A CA 1
ATOM 951 C C . VAL A 1 118 ? 4.135 17.682 12.724 1.00 89.06 118 VAL A C 1
ATOM 953 O O . VAL A 1 118 ? 3.065 18.291 12.796 1.00 89.06 118 VAL A O 1
ATOM 956 N N . SER A 1 119 ? 4.775 17.470 11.582 1.00 88.81 119 SER A N 1
ATOM 957 C CA . SER A 1 119 ? 4.271 17.919 10.292 1.00 88.81 119 SER A CA 1
ATOM 958 C C . SER A 1 119 ? 4.541 16.875 9.205 1.00 88.81 119 SER A C 1
ATOM 960 O O . SER A 1 119 ? 5.265 15.895 9.404 1.00 88.81 119 SER A O 1
ATOM 962 N N . GLY A 1 120 ? 3.905 17.058 8.050 1.00 89.56 120 GLY A N 1
ATOM 963 C CA . GLY A 1 120 ? 4.124 16.216 6.882 1.00 89.56 120 GLY A CA 1
ATOM 964 C C . GLY A 1 120 ? 3.313 14.919 6.851 1.00 89.56 120 GLY A C 1
ATOM 965 O O . GLY A 1 120 ? 2.708 14.465 7.823 1.00 89.56 120 GLY A O 1
ATOM 966 N N . GLN A 1 121 ? 3.302 14.314 5.664 1.00 90.94 121 GLN A N 1
ATOM 967 C CA . GLN A 1 121 ? 2.471 13.154 5.344 1.00 90.94 121 GLN A CA 1
ATOM 968 C C . GLN A 1 121 ? 2.818 11.918 6.184 1.00 90.94 121 GLN A C 1
ATOM 970 O O . GLN A 1 121 ? 1.917 11.176 6.563 1.00 90.94 121 GLN A O 1
ATOM 975 N N . VAL A 1 122 ? 4.098 11.693 6.504 1.00 92.00 122 VAL A N 1
ATOM 976 C CA . VAL A 1 122 ? 4.534 10.510 7.270 1.00 92.00 122 VAL A CA 1
ATOM 977 C C . VAL A 1 122 ? 3.893 10.483 8.659 1.00 92.00 122 VAL A C 1
ATOM 979 O O . VAL A 1 122 ? 3.422 9.432 9.091 1.00 92.00 122 VAL A O 1
ATOM 982 N N . ALA A 1 123 ? 3.813 11.637 9.326 1.00 93.94 123 ALA A N 1
ATOM 983 C CA . ALA A 1 123 ? 3.184 11.746 10.635 1.00 93.94 123 ALA A CA 1
ATOM 984 C C . ALA A 1 123 ? 1.674 11.504 10.572 1.00 93.94 123 ALA A C 1
ATOM 986 O O . ALA A 1 123 ? 1.136 10.700 11.334 1.00 93.94 123 ALA A O 1
ATOM 987 N N . VAL A 1 124 ? 1.002 12.139 9.606 1.00 94.25 124 VAL A N 1
ATOM 988 C CA . VAL A 1 124 ? -0.440 11.963 9.378 1.00 94.25 124 VAL A CA 1
ATOM 989 C C . VAL A 1 124 ? -0.773 10.496 9.104 1.00 94.25 124 VAL A C 1
ATOM 991 O O . VAL A 1 124 ? -1.686 9.945 9.718 1.00 94.25 124 VAL A O 1
ATOM 994 N N . MET A 1 125 ? -0.009 9.828 8.238 1.00 95.94 125 MET A N 1
ATOM 995 C CA . MET A 1 125 ? -0.271 8.428 7.906 1.00 95.94 125 MET A CA 1
ATOM 996 C C . MET A 1 125 ? 0.047 7.474 9.058 1.00 95.94 125 MET A C 1
ATOM 998 O O . MET A 1 125 ? -0.667 6.492 9.221 1.00 95.94 125 MET A O 1
ATOM 1002 N N . ALA A 1 126 ? 1.036 7.774 9.904 1.00 95.56 126 ALA A N 1
ATOM 1003 C CA . ALA A 1 126 ? 1.289 6.993 11.115 1.00 95.56 126 ALA A CA 1
ATOM 1004 C C . ALA A 1 126 ? 0.139 7.092 12.138 1.00 95.56 126 ALA A C 1
ATOM 1006 O O . ALA A 1 126 ? -0.180 6.111 12.811 1.00 95.56 126 ALA A O 1
ATOM 1007 N N . ILE A 1 127 ? -0.505 8.259 12.243 1.00 96.81 127 ILE A N 1
ATOM 1008 C CA . ILE A 1 127 ? -1.706 8.441 13.070 1.00 96.81 127 ILE A CA 1
ATOM 1009 C C . ILE A 1 127 ? -2.898 7.704 12.446 1.00 96.81 127 ILE A C 1
ATOM 1011 O O . ILE A 1 127 ? -3.594 6.973 13.151 1.00 96.81 127 ILE A O 1
ATOM 1015 N N . ASN A 1 128 ? -3.098 7.818 11.128 1.00 97.94 128 ASN A N 1
ATOM 1016 C CA . ASN A 1 128 ? -4.136 7.065 10.419 1.00 97.94 128 ASN A CA 1
ATOM 1017 C C . ASN A 1 128 ? -3.947 5.545 10.570 1.00 97.94 128 ASN A C 1
ATOM 1019 O O . ASN A 1 128 ? -4.931 4.833 10.737 1.00 97.94 128 ASN A O 1
ATOM 1023 N N . GLU A 1 129 ? -2.709 5.040 10.568 1.00 97.62 129 GLU A N 1
ATOM 1024 C CA . GLU A 1 129 ? -2.411 3.622 10.805 1.00 97.62 129 GLU A CA 1
ATOM 1025 C C . GLU A 1 129 ? -2.853 3.176 12.206 1.00 97.62 129 GLU A C 1
ATOM 1027 O O . GLU A 1 129 ? -3.535 2.159 12.341 1.00 97.62 129 GLU A O 1
ATOM 1032 N N . LYS A 1 130 ? -2.530 3.956 13.248 1.00 97.62 130 LYS A N 1
ATOM 1033 C CA . LYS A 1 130 ? -3.001 3.699 14.622 1.00 97.62 130 LYS A CA 1
ATOM 1034 C C . LYS A 1 130 ? -4.527 3.684 14.703 1.00 97.62 130 LYS A C 1
ATOM 1036 O O . LYS A 1 130 ? -5.109 2.784 15.301 1.00 97.62 130 LYS A O 1
ATOM 1041 N N . LEU A 1 131 ? -5.179 4.654 14.070 1.00 98.50 131 LEU A N 1
ATOM 1042 C CA . LEU A 1 131 ? -6.639 4.729 14.036 1.00 98.50 131 LEU A CA 1
ATOM 1043 C C . LEU A 1 131 ? -7.252 3.552 13.284 1.00 98.50 131 LEU A C 1
ATOM 1045 O O . LEU A 1 131 ? -8.269 3.008 13.706 1.00 98.50 131 LEU A O 1
ATOM 1049 N N . PHE A 1 132 ? -6.606 3.101 12.215 1.00 98.12 132 PHE A N 1
ATOM 1050 C CA . PHE A 1 132 ? -7.033 1.918 11.491 1.00 98.12 132 PHE A CA 1
ATOM 1051 C C . PHE A 1 132 ? -6.916 0.643 12.341 1.00 98.12 132 PHE A C 1
ATOM 1053 O O . PHE A 1 132 ? -7.832 -0.178 12.327 1.00 98.12 132 PHE A O 1
ATOM 1060 N N . GLN A 1 133 ? -5.855 0.501 13.145 1.00 97.44 133 GLN A N 1
ATOM 1061 C CA . GLN A 1 133 ? -5.740 -0.589 14.124 1.00 97.44 133 GLN A CA 1
ATOM 1062 C C . GLN A 1 133 ? -6.897 -0.558 15.126 1.00 97.44 133 GLN A C 1
ATOM 1064 O O . GLN A 1 133 ? -7.590 -1.563 15.275 1.00 97.44 133 GLN A O 1
ATOM 1069 N N . THR A 1 134 ? -7.179 0.603 15.729 1.00 98.19 134 THR A N 1
ATOM 1070 C CA . THR A 1 134 ? -8.320 0.766 16.645 1.00 98.19 134 THR A CA 1
ATOM 1071 C C . THR A 1 134 ? -9.648 0.422 15.965 1.00 98.19 134 THR A C 1
ATOM 1073 O O . THR A 1 134 ? -10.476 -0.278 16.544 1.00 98.19 134 THR A O 1
ATOM 1076 N N . LEU A 1 135 ? -9.858 0.848 14.716 1.00 98.00 135 LEU A N 1
ATOM 1077 C CA . LEU A 1 135 ? -11.072 0.525 13.965 1.00 98.00 135 LEU A CA 1
ATOM 1078 C C . LEU A 1 135 ? -11.229 -0.990 13.766 1.00 98.00 135 LEU A C 1
ATOM 1080 O O . LEU A 1 135 ? -12.315 -1.538 13.963 1.00 98.00 135 LEU A O 1
ATOM 1084 N N . MET A 1 136 ? -10.144 -1.682 13.413 1.00 97.25 136 MET A N 1
ATOM 1085 C CA . MET A 1 136 ? -10.140 -3.139 13.296 1.00 97.25 136 MET A CA 1
ATOM 1086 C C . MET A 1 136 ? -10.384 -3.824 14.651 1.00 97.25 136 MET A C 1
ATOM 1088 O O . MET A 1 136 ? -11.111 -4.815 14.718 1.00 97.25 136 MET A O 1
ATOM 1092 N N . GLU A 1 137 ? -9.803 -3.324 15.739 1.00 97.06 137 GLU A N 1
ATOM 1093 C CA . GLU A 1 137 ? -9.994 -3.860 17.094 1.00 97.06 137 GLU A CA 1
ATOM 1094 C C . GLU A 1 137 ? -11.444 -3.752 17.565 1.00 97.06 137 GLU A C 1
ATOM 1096 O O . GLU A 1 137 ? -11.973 -4.723 18.106 1.00 97.06 137 GLU A O 1
ATOM 1101 N N . LYS A 1 138 ? -12.105 -2.620 17.289 1.00 97.69 138 LYS A N 1
ATOM 1102 C CA . LYS A 1 138 ? -13.534 -2.418 17.575 1.00 97.69 138 LYS A CA 1
ATOM 1103 C C . LYS A 1 138 ? -14.430 -3.374 16.788 1.00 97.69 138 LYS A C 1
ATOM 1105 O O . LYS A 1 138 ? -15.496 -3.732 17.262 1.00 97.69 138 LYS A O 1
ATOM 1110 N N . ASN A 1 139 ? -13.968 -3.851 15.630 1.00 97.44 139 ASN A N 1
ATOM 1111 C CA . ASN A 1 139 ? -14.715 -4.745 14.746 1.00 97.44 139 ASN A CA 1
ATOM 1112 C C . ASN A 1 139 ? -14.005 -6.110 14.604 1.00 97.44 139 ASN A C 1
ATOM 1114 O O . ASN A 1 139 ? -13.530 -6.464 13.520 1.00 97.44 139 ASN A O 1
ATOM 1118 N N . PRO A 1 140 ? -13.911 -6.925 15.675 1.00 95.06 140 PRO A N 1
ATOM 1119 C CA . PRO A 1 140 ? -13.086 -8.135 15.691 1.00 95.06 140 PRO A CA 1
ATOM 1120 C C . PRO A 1 140 ? -13.599 -9.256 14.779 1.00 95.06 140 PRO A C 1
ATOM 1122 O O . PRO A 1 140 ? -12.831 -10.171 14.479 1.00 95.06 140 PRO A O 1
ATOM 1125 N N . ASN A 1 141 ? -14.860 -9.193 14.350 1.00 92.50 141 ASN A N 1
ATOM 1126 C CA . ASN A 1 141 ? -15.489 -10.177 13.466 1.00 92.50 141 ASN A CA 1
ATOM 1127 C C . ASN A 1 141 ? -15.550 -9.716 12.001 1.00 92.50 141 ASN A C 1
ATOM 1129 O O . ASN A 1 141 ? -15.981 -10.486 11.148 1.00 92.50 141 ASN A O 1
ATOM 1133 N N . ALA A 1 142 ? -15.143 -8.477 11.705 1.00 93.75 142 ALA A N 1
ATOM 1134 C CA . ALA A 1 142 ? -15.117 -7.966 10.343 1.00 93.75 142 ALA A CA 1
ATOM 1135 C C . ALA A 1 142 ? -13.836 -8.402 9.618 1.00 93.75 142 ALA A C 1
ATOM 1137 O O . ALA A 1 142 ? -12.736 -8.363 10.179 1.00 93.75 142 ALA A O 1
ATOM 1138 N N . SER A 1 143 ? -13.988 -8.772 8.348 1.00 94.06 143 SER A N 1
ATOM 1139 C CA . SER A 1 143 ? -12.882 -8.939 7.405 1.00 94.06 143 SER A CA 1
ATOM 1140 C C . SER A 1 143 ? -12.662 -7.635 6.647 1.00 94.06 143 SER A C 1
ATOM 1142 O O . SER A 1 143 ? -13.625 -6.966 6.272 1.00 94.06 143 SER A O 1
ATOM 1144 N N . PHE A 1 144 ? -11.401 -7.289 6.401 1.00 97.56 144 PHE A N 1
ATOM 1145 C CA . PH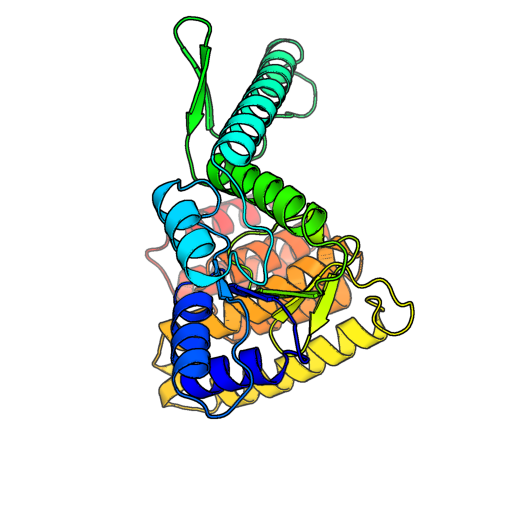E A 1 144 ? -11.030 -6.035 5.753 1.00 97.56 144 PHE A CA 1
ATOM 1146 C C . PHE A 1 144 ? -10.302 -6.317 4.444 1.00 97.56 144 PHE A C 1
ATOM 1148 O O . PHE A 1 144 ? -9.412 -7.165 4.395 1.00 97.56 144 PHE A O 1
ATOM 1155 N N . ALA A 1 145 ? -10.665 -5.582 3.402 1.00 97.94 145 ALA A N 1
ATOM 1156 C CA . ALA A 1 145 ? -9.912 -5.500 2.166 1.00 97.94 145 ALA A CA 1
ATOM 1157 C C . ALA A 1 145 ? -9.416 -4.068 1.971 1.00 97.94 145 ALA A C 1
ATOM 1159 O O . ALA A 1 145 ? -10.111 -3.110 2.314 1.00 97.94 145 ALA A O 1
ATOM 1160 N N . MET A 1 146 ? -8.216 -3.919 1.432 1.00 98.31 146 MET A N 1
ATOM 1161 C CA . MET A 1 146 ? -7.539 -2.639 1.346 1.00 98.31 146 MET A CA 1
ATOM 1162 C C . MET A 1 146 ? -6.901 -2.447 -0.017 1.00 98.31 146 MET A C 1
ATOM 1164 O O . MET A 1 146 ? -6.024 -3.205 -0.436 1.00 98.31 146 MET A O 1
ATOM 1168 N N . GLU A 1 147 ? -7.325 -1.375 -0.668 1.00 97.69 147 GLU A N 1
ATOM 1169 C CA . GLU A 1 147 ? -6.541 -0.717 -1.693 1.00 97.69 147 GLU A CA 1
ATOM 1170 C C . GLU A 1 147 ? -5.646 0.311 -0.993 1.00 97.69 147 GLU A C 1
ATOM 1172 O O . GLU A 1 147 ? -6.123 1.187 -0.278 1.00 97.69 147 GLU A O 1
ATOM 1177 N N . GLU A 1 148 ? -4.331 0.129 -1.077 1.00 96.88 148 GLU A N 1
ATOM 1178 C CA . GLU A 1 148 ? -3.367 0.870 -0.259 1.00 96.88 148 GLU A CA 1
ATOM 1179 C C . GLU A 1 148 ? -2.917 2.156 -0.969 1.00 96.88 148 GLU A C 1
ATOM 1181 O O . GLU A 1 148 ? -2.475 2.098 -2.111 1.00 96.88 148 GLU A O 1
ATOM 1186 N N . SER A 1 149 ? -2.919 3.309 -0.286 1.00 94.12 149 SER A N 1
ATOM 1187 C CA . SER A 1 149 ? -2.179 4.512 -0.715 1.00 94.12 149 SER A CA 1
ATOM 1188 C C . SER A 1 149 ? -0.814 4.627 -0.053 1.00 94.12 149 SER A C 1
ATOM 1190 O O . SER A 1 149 ? 0.173 4.942 -0.716 1.00 94.12 149 SER A O 1
ATOM 1192 N N . PHE A 1 150 ? -0.736 4.370 1.248 1.00 94.25 150 PHE A N 1
ATOM 1193 C CA . PHE A 1 150 ? 0.491 4.432 2.035 1.00 94.25 150 PHE A CA 1
ATOM 1194 C C . PHE A 1 150 ? 0.652 3.123 2.814 1.00 94.25 150 PHE A C 1
ATOM 1196 O O . PHE A 1 150 ? -0.335 2.649 3.369 1.00 94.25 150 PHE A O 1
ATOM 1203 N N . PRO A 1 151 ? 1.848 2.525 2.909 1.00 94.19 151 PRO A N 1
ATOM 1204 C CA . PRO A 1 151 ? 2.007 1.273 3.641 1.00 94.19 151 PRO A CA 1
ATOM 1205 C C . PRO A 1 151 ? 1.623 1.408 5.111 1.00 94.19 151 PRO A C 1
ATOM 1207 O O . PRO A 1 151 ? 2.234 2.179 5.852 1.00 94.19 151 PRO A O 1
ATOM 1210 N N . PHE A 1 152 ? 0.642 0.620 5.541 1.00 95.62 152 PHE A N 1
ATOM 1211 C CA . PHE A 1 152 ? 0.373 0.377 6.955 1.00 95.62 152 PHE A CA 1
ATOM 1212 C C . PHE A 1 152 ? 1.093 -0.905 7.357 1.00 95.62 152 PHE A C 1
ATOM 1214 O O . PHE A 1 152 ? 0.521 -1.988 7.336 1.00 95.62 152 PHE A O 1
ATOM 1221 N N . ASN A 1 153 ? 2.381 -0.791 7.686 1.00 91.69 153 ASN A N 1
ATOM 1222 C CA . ASN A 1 153 ? 3.247 -1.944 7.951 1.00 91.69 153 ASN A CA 1
ATOM 1223 C C . ASN A 1 153 ? 2.698 -2.885 9.037 1.00 91.69 153 ASN A C 1
ATOM 1225 O O . ASN A 1 153 ? 2.965 -4.085 8.999 1.00 91.69 153 ASN A O 1
ATOM 1229 N N . SER A 1 154 ? 1.922 -2.361 9.988 1.00 93.25 154 SER A N 1
ATOM 1230 C CA . SER A 1 154 ? 1.243 -3.152 11.020 1.00 93.25 154 SER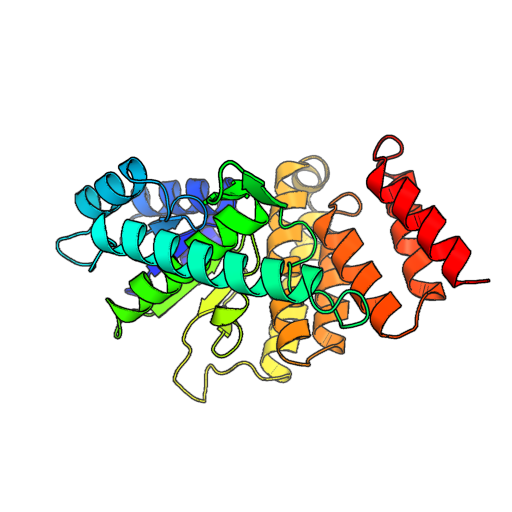 A CA 1
ATOM 1231 C C . SER A 1 154 ? 0.219 -4.148 10.475 1.00 93.25 154 SER A C 1
ATOM 1233 O O . SER A 1 154 ? -0.072 -5.135 11.146 1.00 93.25 154 SER A O 1
ATOM 1235 N N . THR A 1 155 ? -0.315 -3.934 9.270 1.00 94.62 155 THR A N 1
ATOM 1236 C CA . THR A 1 155 ? -1.322 -4.820 8.674 1.00 94.62 155 THR A CA 1
ATOM 1237 C C . THR A 1 155 ? -0.694 -5.994 7.928 1.00 94.62 155 THR A C 1
ATOM 1239 O O . THR A 1 155 ? -1.337 -7.030 7.776 1.00 94.62 155 THR A O 1
ATOM 1242 N N . PHE A 1 156 ? 0.571 -5.880 7.508 1.00 96.06 156 PHE A N 1
ATOM 1243 C CA . PHE A 1 156 ? 1.230 -6.888 6.675 1.00 96.06 156 PHE A CA 1
ATOM 1244 C C . PHE A 1 156 ? 1.406 -8.239 7.368 1.00 96.06 156 PHE A C 1
ATOM 1246 O O . PHE A 1 156 ? 1.405 -9.264 6.689 1.00 96.06 156 PHE A O 1
ATOM 1253 N N . ALA A 1 157 ? 1.523 -8.265 8.701 1.00 93.81 157 ALA A N 1
ATOM 1254 C CA . ALA A 1 157 ? 1.722 -9.498 9.464 1.00 93.81 157 ALA A CA 1
ATOM 1255 C C . ALA A 1 157 ? 0.641 -10.560 9.182 1.00 93.81 157 ALA A C 1
ATOM 1257 O O . ALA A 1 157 ? 0.960 -11.744 9.070 1.00 93.81 157 ALA A O 1
ATOM 1258 N N . ASP A 1 158 ? -0.597 -10.120 8.976 1.00 92.88 158 ASP A N 1
ATOM 1259 C CA . ASP A 1 158 ? -1.747 -10.993 8.751 1.00 92.88 158 ASP A CA 1
ATOM 1260 C C . ASP A 1 158 ? -2.458 -10.639 7.437 1.00 92.88 158 ASP A C 1
ATOM 1262 O O . ASP A 1 158 ? -3.677 -10.776 7.325 1.00 92.88 158 ASP A O 1
ATOM 1266 N N . ALA A 1 159 ? -1.717 -10.132 6.446 1.00 97.12 159 ALA A N 1
ATOM 1267 C CA . ALA A 1 159 ? -2.260 -9.793 5.135 1.00 97.12 159 ALA A CA 1
ATOM 1268 C C . ALA A 1 159 ? -1.953 -10.860 4.075 1.00 97.12 159 ALA A C 1
ATOM 1270 O O . ALA A 1 159 ? -0.929 -11.547 4.119 1.00 97.12 159 ALA A O 1
ATOM 1271 N N . THR A 1 160 ? -2.834 -10.964 3.083 1.00 97.69 160 THR A N 1
ATOM 1272 C CA . THR A 1 160 ? -2.680 -11.819 1.899 1.00 97.69 160 THR A CA 1
ATOM 1273 C C . THR A 1 160 ? -3.153 -11.076 0.650 1.00 97.69 160 THR A C 1
ATOM 1275 O O . THR A 1 160 ? -3.810 -10.037 0.741 1.00 97.69 160 THR A O 1
ATOM 1278 N N . ALA A 1 161 ? -2.811 -11.589 -0.530 1.00 97.31 161 ALA A N 1
ATOM 1279 C CA . ALA A 1 161 ? -3.336 -11.049 -1.779 1.00 97.31 161 ALA A CA 1
ATOM 1280 C C . ALA A 1 161 ? -4.808 -11.454 -1.966 1.00 97.31 161 ALA A C 1
ATOM 1282 O O . ALA A 1 161 ? -5.164 -12.616 -1.764 1.00 97.31 161 ALA A O 1
ATOM 1283 N N . LEU A 1 162 ? -5.647 -10.506 -2.387 1.00 96.81 162 LEU A N 1
ATOM 1284 C CA . LEU A 1 162 ? -7.058 -10.719 -2.703 1.00 96.81 162 LEU A CA 1
ATOM 1285 C C . LEU A 1 162 ? -7.376 -10.043 -4.039 1.00 96.81 162 LEU A C 1
ATOM 1287 O O . LEU A 1 162 ? -7.649 -8.844 -4.094 1.00 96.81 162 LEU A O 1
ATOM 1291 N N . GLY A 1 163 ? -7.286 -10.810 -5.128 1.00 96.31 163 GLY A N 1
ATOM 1292 C CA . GLY A 1 163 ? -7.375 -10.259 -6.480 1.00 96.31 163 GLY A CA 1
ATOM 1293 C C . GLY A 1 163 ? -6.384 -9.092 -6.657 1.00 96.31 163 GLY A C 1
ATOM 1294 O O . GLY A 1 163 ? -5.189 -9.280 -6.410 1.00 96.31 163 GLY A O 1
ATOM 1295 N N . PRO A 1 164 ? -6.845 -7.885 -7.039 1.00 97.38 164 PRO A N 1
ATOM 1296 C CA . PRO A 1 164 ? -5.983 -6.717 -7.194 1.00 97.38 164 PRO A CA 1
ATOM 1297 C C . PRO A 1 164 ? -5.572 -6.027 -5.878 1.00 97.38 164 PRO A C 1
ATOM 1299 O O . PRO A 1 164 ? -4.708 -5.155 -5.902 1.00 97.38 164 PRO A O 1
ATOM 1302 N N . ILE A 1 165 ? -6.191 -6.361 -4.746 1.00 98.25 165 ILE A N 1
ATOM 1303 C CA . ILE A 1 165 ? -6.041 -5.642 -3.470 1.00 98.25 165 ILE A CA 1
ATOM 1304 C C . ILE A 1 165 ? -5.450 -6.548 -2.385 1.00 98.25 165 ILE A C 1
ATOM 1306 O O . ILE A 1 165 ? -5.031 -7.679 -2.653 1.00 98.25 165 ILE A O 1
ATOM 1310 N N . LEU A 1 166 ? -5.350 -6.029 -1.162 1.00 98.31 166 LEU A N 1
ATOM 1311 C CA . LEU A 1 166 ? -4.921 -6.787 0.009 1.00 98.31 166 LEU A CA 1
ATOM 1312 C C . LEU A 1 166 ? -6.137 -7.200 0.830 1.00 98.31 166 LEU A C 1
ATOM 1314 O O . LEU A 1 166 ? -7.039 -6.398 1.046 1.00 98.31 166 LEU A O 1
ATOM 1318 N N . GLU A 1 167 ? -6.141 -8.422 1.341 1.00 97.69 167 GLU A N 1
ATOM 1319 C CA . GLU A 1 167 ? -6.993 -8.802 2.463 1.00 97.69 167 GLU A CA 1
ATOM 1320 C C . GLU A 1 167 ? -6.174 -8.734 3.748 1.00 97.69 167 GLU A C 1
ATOM 1322 O O . GLU A 1 167 ? -5.016 -9.152 3.768 1.00 97.69 167 GLU A O 1
ATOM 1327 N N . LEU A 1 168 ? -6.773 -8.205 4.813 1.00 96.56 168 LEU A N 1
ATOM 1328 C CA . LEU A 1 168 ? -6.124 -7.970 6.098 1.00 96.56 168 LEU A CA 1
ATOM 1329 C C . LEU A 1 168 ? -6.758 -8.823 7.200 1.00 96.56 168 LEU A C 1
ATOM 1331 O O . LEU A 1 168 ? -7.950 -9.134 7.155 1.00 96.56 168 LEU A O 1
ATOM 1335 N N . ARG A 1 169 ? -5.971 -9.112 8.245 1.00 91.75 169 ARG A N 1
ATOM 1336 C CA . ARG A 1 169 ? -6.370 -9.939 9.400 1.00 91.75 169 ARG A CA 1
ATOM 1337 C C . ARG A 1 169 ? -6.861 -11.321 8.985 1.00 91.75 169 ARG A C 1
ATOM 1339 O O . ARG A 1 169 ? -7.863 -11.815 9.501 1.00 91.75 169 ARG A O 1
ATOM 1346 N N . VAL A 1 170 ? -6.146 -11.945 8.065 1.00 90.69 170 VAL A N 1
ATOM 1347 C CA . VAL A 1 170 ? -6.380 -13.328 7.672 1.00 90.69 170 VAL A CA 1
ATOM 1348 C C . VAL A 1 170 ? -6.060 -14.228 8.861 1.00 90.69 170 VAL A C 1
ATOM 1350 O O . VAL A 1 170 ? -4.921 -14.277 9.316 1.00 90.69 170 VAL A O 1
ATOM 1353 N N . ARG A 1 171 ? -7.077 -14.913 9.394 1.00 81.62 171 ARG A N 1
ATOM 1354 C CA . ARG A 1 171 ? -6.944 -15.760 10.597 1.00 81.62 171 ARG A CA 1
ATOM 1355 C C . ARG A 1 171 ? -6.952 -17.253 10.315 1.00 81.62 171 ARG A C 1
ATOM 1357 O O . ARG A 1 171 ? -6.670 -18.026 11.222 1.00 81.62 171 ARG A O 1
ATOM 1364 N N . ASP A 1 172 ? -7.334 -17.659 9.111 1.00 83.31 172 ASP A N 1
ATOM 1365 C CA . ASP A 1 172 ? -7.354 -19.066 8.734 1.00 83.31 172 ASP A CA 1
ATOM 1366 C C . ASP A 1 172 ? -6.087 -19.437 7.958 1.00 83.31 172 ASP A C 1
ATOM 1368 O O . ASP A 1 172 ? -5.623 -18.680 7.105 1.00 83.31 172 ASP A O 1
ATOM 1372 N N . ASP A 1 173 ? -5.543 -20.621 8.252 1.00 81.06 173 ASP A N 1
ATOM 1373 C CA . ASP A 1 173 ? -4.299 -21.117 7.654 1.00 81.06 173 ASP A CA 1
ATOM 1374 C C . ASP A 1 173 ? -4.390 -21.258 6.125 1.00 81.06 173 ASP A C 1
ATOM 1376 O O . ASP A 1 173 ? -3.380 -21.138 5.431 1.00 81.06 173 ASP A O 1
ATOM 1380 N N . GLN A 1 174 ? -5.597 -21.472 5.587 1.00 82.19 174 GLN A N 1
ATOM 1381 C CA . GLN A 1 174 ? -5.830 -21.688 4.155 1.00 82.19 174 GLN A CA 1
ATOM 1382 C C . GLN A 1 174 ? -5.628 -20.413 3.328 1.00 82.19 174 GLN A C 1
ATOM 1384 O O . GLN A 1 174 ? -5.199 -20.480 2.173 1.00 82.19 174 GLN A O 1
ATOM 1389 N N . ASN A 1 175 ? -5.935 -19.256 3.911 1.00 85.88 175 ASN A N 1
ATOM 1390 C CA . ASN A 1 175 ? -5.838 -17.961 3.260 1.00 85.88 175 ASN A CA 1
ATOM 1391 C C . ASN A 1 175 ? -4.547 -17.211 3.606 1.00 85.88 175 ASN A C 1
ATOM 1393 O O . ASN A 1 175 ? -4.255 -16.179 2.989 1.00 85.88 175 ASN A O 1
ATOM 1397 N N . THR A 1 176 ? -3.751 -17.708 4.559 1.00 93.69 176 THR A N 1
ATOM 1398 C CA . THR A 1 176 ? -2.457 -17.096 4.888 1.00 93.69 176 THR A CA 1
ATOM 1399 C C . THR A 1 176 ? -1.594 -16.923 3.641 1.00 93.69 176 THR A C 1
ATOM 1401 O O . THR A 1 176 ? -1.630 -17.721 2.700 1.00 93.69 176 THR A O 1
ATOM 1404 N N . LEU A 1 177 ? -0.823 -15.837 3.598 1.00 96.94 177 LEU A N 1
ATOM 1405 C CA . LEU A 1 177 ? 0.094 -15.624 2.491 1.00 96.94 177 LEU A CA 1
ATOM 1406 C C . LEU A 1 177 ? 1.181 -16.704 2.506 1.00 96.94 177 LEU A C 1
ATOM 1408 O O . LEU A 1 177 ? 1.968 -16.797 3.447 1.00 96.94 177 LEU A O 1
ATOM 1412 N N . THR A 1 178 ? 1.243 -17.472 1.424 1.00 96.81 178 THR A N 1
ATOM 1413 C CA . THR A 1 178 ? 2.318 -18.417 1.122 1.00 96.81 178 THR A CA 1
ATOM 1414 C C . THR A 1 178 ? 3.087 -17.945 -0.107 1.00 96.81 178 THR A C 1
ATOM 1416 O O . THR A 1 178 ? 2.618 -17.090 -0.863 1.00 96.81 178 THR A O 1
ATOM 1419 N N . ARG A 1 179 ? 4.254 -18.549 -0.364 1.00 97.38 179 ARG A N 1
ATOM 1420 C CA . ARG A 1 179 ? 4.991 -18.308 -1.612 1.00 97.38 179 ARG A CA 1
ATOM 1421 C C . ARG A 1 179 ? 4.135 -18.614 -2.845 1.00 97.38 179 ARG A C 1
ATOM 1423 O O . ARG A 1 179 ? 4.163 -17.860 -3.807 1.00 97.38 179 ARG A O 1
ATOM 1430 N N . GLU A 1 180 ? 3.370 -19.703 -2.806 1.00 97.25 180 GLU A N 1
ATOM 1431 C CA . GLU A 1 180 ? 2.499 -20.101 -3.914 1.00 97.25 180 GLU A CA 1
ATOM 1432 C C . GLU A 1 180 ? 1.425 -19.043 -4.191 1.00 97.25 180 GLU A C 1
ATOM 1434 O O . GLU A 1 180 ? 1.249 -18.641 -5.337 1.00 97.25 180 GLU A O 1
ATOM 1439 N N . ARG A 1 181 ? 0.773 -18.517 -3.148 1.00 96.88 181 ARG A N 1
ATOM 1440 C CA . ARG A 1 181 ? -0.201 -17.426 -3.294 1.00 96.88 181 ARG A CA 1
ATOM 1441 C C . ARG A 1 181 ? 0.432 -16.138 -3.814 1.00 96.88 181 ARG A C 1
ATOM 1443 O O . ARG A 1 181 ? -0.151 -15.477 -4.667 1.00 96.88 181 ARG A O 1
ATOM 1450 N N . ALA A 1 182 ? 1.629 -15.792 -3.341 1.00 98.50 182 ALA A N 1
ATOM 1451 C CA . ALA A 1 182 ? 2.367 -14.646 -3.866 1.00 98.50 182 ALA A CA 1
ATOM 1452 C C . ALA A 1 182 ? 2.676 -14.823 -5.367 1.00 98.50 182 ALA A C 1
ATOM 1454 O O . ALA A 1 182 ? 2.432 -13.908 -6.153 1.00 98.50 182 ALA A O 1
ATOM 1455 N N . ALA A 1 183 ? 3.115 -16.016 -5.784 1.00 98.56 183 ALA A N 1
ATOM 1456 C CA . ALA A 1 183 ? 3.364 -16.340 -7.189 1.00 98.56 183 ALA A CA 1
ATOM 1457 C C . ALA A 1 183 ? 2.083 -16.289 -8.045 1.00 98.56 183 ALA A C 1
ATOM 1459 O O . ALA A 1 183 ? 2.091 -15.675 -9.110 1.00 98.56 183 ALA A O 1
ATOM 1460 N N . GLN A 1 184 ? 0.965 -16.837 -7.555 1.00 98.38 184 GLN A N 1
ATOM 1461 C CA . GLN A 1 184 ? -0.345 -16.739 -8.217 1.00 98.38 184 GLN A CA 1
ATOM 1462 C C . GLN A 1 184 ? -0.775 -15.279 -8.411 1.00 98.38 184 GLN A C 1
ATOM 1464 O O . GLN A 1 184 ? -1.292 -14.913 -9.466 1.00 98.38 184 GLN A O 1
ATOM 1469 N N . SER A 1 185 ? -0.518 -14.428 -7.416 1.00 98.56 185 SER A N 1
ATOM 1470 C CA . SER A 1 185 ? -0.791 -12.996 -7.524 1.00 98.56 185 SER A CA 1
ATOM 1471 C C . SER A 1 185 ? 0.068 -12.324 -8.593 1.00 98.56 185 SER A C 1
ATOM 1473 O O . SER A 1 185 ? -0.420 -11.510 -9.376 1.00 98.56 185 SER A O 1
ATOM 1475 N N . VAL A 1 186 ? 1.350 -12.687 -8.678 1.00 98.81 186 VAL A N 1
ATOM 1476 C CA . VAL A 1 186 ? 2.228 -12.198 -9.746 1.00 98.81 186 VAL A CA 1
ATOM 1477 C C . VAL A 1 186 ? 1.738 -12.655 -11.123 1.00 98.81 186 VAL A C 1
ATOM 1479 O O . VAL A 1 186 ? 1.774 -11.867 -12.069 1.00 98.81 186 VAL A O 1
ATOM 1482 N N . ASP A 1 187 ? 1.249 -13.887 -11.257 1.00 98.75 187 ASP A N 1
ATOM 1483 C CA . ASP A 1 187 ? 0.692 -14.389 -12.517 1.00 98.75 187 ASP A CA 1
ATOM 1484 C C . ASP A 1 187 ? -0.577 -13.624 -12.927 1.00 98.75 187 ASP A C 1
ATOM 1486 O O . ASP A 1 187 ? -0.699 -13.219 -14.088 1.00 98.75 187 ASP A O 1
ATOM 1490 N N . TYR A 1 188 ? -1.471 -13.337 -11.972 1.00 98.50 188 TYR A N 1
ATOM 1491 C CA . TYR A 1 188 ? -2.618 -12.445 -12.178 1.00 98.50 188 TYR A CA 1
ATOM 1492 C C . TYR A 1 188 ? -2.172 -11.069 -12.694 1.00 98.50 188 TYR A C 1
ATOM 1494 O O . TYR A 1 188 ? -2.704 -10.556 -13.686 1.00 98.50 188 TYR A O 1
ATOM 1502 N N . TRP A 1 189 ? -1.152 -10.484 -12.065 1.00 98.62 189 TRP A N 1
ATOM 1503 C CA . TRP A 1 189 ? -0.640 -9.175 -12.454 1.00 98.62 189 TRP A CA 1
ATOM 1504 C C . TRP A 1 189 ? 0.074 -9.173 -13.794 1.00 98.62 189 TRP A C 1
ATOM 1506 O O . TRP A 1 189 ? -0.023 -8.188 -14.520 1.00 98.62 189 TRP A O 1
ATOM 1516 N N . ARG A 1 190 ? 0.734 -10.270 -14.171 1.00 98.75 190 ARG A N 1
ATOM 1517 C CA . ARG A 1 190 ? 1.339 -10.414 -15.498 1.00 98.75 190 ARG A CA 1
ATOM 1518 C C . ARG A 1 190 ? 0.272 -10.406 -16.589 1.00 98.75 190 ARG A C 1
ATOM 1520 O O . ARG A 1 190 ? 0.425 -9.689 -17.575 1.00 98.75 190 ARG A O 1
ATOM 1527 N N . ALA A 1 191 ? -0.814 -11.153 -16.398 1.00 98.38 191 ALA A N 1
ATOM 1528 C CA . ALA A 1 191 ? -1.940 -11.152 -17.330 1.00 98.38 191 ALA A CA 1
ATOM 1529 C C . ALA A 1 191 ? -2.612 -9.769 -17.402 1.00 98.38 191 ALA A C 1
ATOM 1531 O O . ALA A 1 191 ? -2.870 -9.258 -18.491 1.00 98.38 191 ALA A O 1
ATOM 1532 N N . THR A 1 192 ? -2.823 -9.130 -16.249 1.00 97.81 192 THR A N 1
ATOM 1533 C CA . THR A 1 192 ? -3.418 -7.788 -16.167 1.00 97.81 192 THR A CA 1
ATOM 1534 C C . THR A 1 192 ? -2.537 -6.736 -16.847 1.00 97.81 192 THR A C 1
ATOM 1536 O O . THR A 1 192 ? -3.033 -5.941 -17.640 1.00 97.81 192 THR A O 1
ATOM 1539 N N . ALA A 1 193 ? -1.222 -6.751 -16.607 1.00 98.00 193 ALA A N 1
ATOM 1540 C CA . ALA A 1 193 ? -0.278 -5.836 -17.245 1.00 98.00 193 ALA A CA 1
ATOM 1541 C C . ALA A 1 193 ? -0.302 -5.979 -18.772 1.00 98.00 193 ALA A C 1
ATOM 1543 O O . ALA A 1 193 ? -0.374 -4.976 -19.477 1.00 98.00 193 ALA A O 1
ATOM 1544 N N . GLN A 1 194 ? -0.326 -7.215 -19.287 1.00 97.94 194 GLN A N 1
ATOM 1545 C CA . GLN A 1 194 ? -0.448 -7.465 -20.726 1.00 97.94 194 GLN A CA 1
ATOM 1546 C C . GLN A 1 194 ? -1.738 -6.884 -21.309 1.00 97.94 194 GLN A C 1
ATOM 1548 O O . GLN A 1 194 ? -1.695 -6.284 -22.381 1.00 97.94 194 GLN A O 1
ATOM 1553 N N . GLN A 1 195 ? -2.870 -7.028 -20.615 1.00 96.31 195 GLN A N 1
ATOM 1554 C CA . GLN A 1 195 ? -4.147 -6.459 -21.056 1.00 96.31 195 GLN A CA 1
ATOM 1555 C C . GLN A 1 195 ? -4.094 -4.929 -21.098 1.00 96.31 195 GLN A C 1
ATOM 1557 O O . GLN A 1 195 ? -4.379 -4.343 -22.140 1.00 96.31 195 GLN A O 1
ATOM 1562 N N . ILE A 1 196 ? -3.653 -4.295 -20.006 1.00 96.31 196 ILE A N 1
ATOM 1563 C CA . ILE A 1 196 ? -3.543 -2.833 -19.908 1.00 96.31 196 ILE A CA 1
ATOM 1564 C C . ILE A 1 196 ? -2.583 -2.279 -20.964 1.00 96.31 196 ILE A C 1
ATOM 1566 O O . ILE A 1 196 ? -2.895 -1.305 -21.635 1.00 96.31 196 ILE A O 1
ATOM 1570 N N . LEU A 1 197 ? -1.431 -2.913 -21.175 1.00 96.12 197 LEU A N 1
ATOM 1571 C CA . LEU A 1 197 ? -0.448 -2.441 -22.153 1.00 96.12 197 LEU A CA 1
ATOM 1572 C C . LEU A 1 197 ? -0.842 -2.752 -23.606 1.00 96.12 197 LEU A C 1
ATOM 1574 O O . LEU A 1 197 ? -0.318 -2.128 -24.526 1.00 96.12 197 LEU A O 1
ATOM 1578 N N . SER A 1 198 ? -1.769 -3.681 -23.840 1.00 96.50 198 SER A N 1
ATOM 1579 C CA . SER A 1 198 ? -2.291 -3.952 -25.187 1.00 96.50 198 SER A CA 1
ATOM 1580 C C . SER A 1 198 ? -3.426 -3.004 -25.582 1.00 96.50 198 SER A C 1
ATOM 1582 O O . SER A 1 198 ? -3.651 -2.799 -26.774 1.00 96.50 198 SER A O 1
ATOM 1584 N N . ASP A 1 199 ? -4.110 -2.400 -24.609 1.00 96.06 199 ASP A N 1
ATOM 1585 C CA . ASP A 1 199 ? -5.196 -1.445 -24.827 1.00 96.06 199 ASP A CA 1
ATOM 1586 C C . ASP A 1 199 ? -4.638 -0.041 -25.168 1.00 96.06 199 ASP A C 1
ATOM 1588 O O . ASP A 1 199 ? -3.939 0.569 -24.350 1.00 96.06 199 ASP A O 1
ATOM 1592 N N . PRO A 1 200 ? -4.895 0.502 -26.378 1.00 95.12 200 PRO A N 1
ATOM 1593 C CA . PRO A 1 200 ? -4.449 1.843 -26.750 1.00 95.12 200 PRO A CA 1
ATOM 1594 C C . PRO A 1 200 ? -4.990 2.949 -25.838 1.00 95.12 200 PRO A C 1
ATOM 1596 O O . PRO A 1 200 ? -4.239 3.863 -25.507 1.00 95.12 200 PRO A O 1
ATOM 1599 N N . GLU A 1 201 ? -6.248 2.853 -25.398 1.00 94.44 201 GLU A N 1
ATOM 1600 C CA . GLU A 1 201 ? -6.865 3.872 -24.541 1.00 94.44 201 GLU A CA 1
ATOM 1601 C C . GLU A 1 201 ? -6.197 3.882 -23.158 1.00 94.44 201 GLU A C 1
ATOM 1603 O O . GLU A 1 201 ? -5.950 4.938 -22.570 1.00 94.44 201 GLU A O 1
ATOM 1608 N N . ALA A 1 202 ? -5.817 2.700 -22.663 1.00 94.19 202 ALA A N 1
ATOM 1609 C CA . ALA A 1 202 ? -5.170 2.561 -21.361 1.00 94.19 202 ALA A CA 1
ATOM 1610 C C . ALA A 1 202 ? -3.757 3.123 -21.379 1.00 94.19 202 ALA A C 1
ATOM 1612 O O . ALA A 1 202 ? -3.359 3.823 -20.448 1.00 94.19 202 ALA A O 1
ATOM 1613 N N . ARG A 1 203 ? -3.018 2.862 -22.462 1.00 93.94 203 ARG A N 1
ATOM 1614 C CA . ARG A 1 203 ? -1.655 3.370 -22.654 1.00 93.94 203 ARG A CA 1
ATOM 1615 C C . ARG A 1 203 ? -1.578 4.889 -22.745 1.00 93.94 203 ARG A C 1
ATOM 1617 O O . ARG A 1 203 ? -0.550 5.454 -22.385 1.00 93.94 203 ARG A O 1
ATOM 1624 N N . GLU A 1 204 ? -2.631 5.544 -23.220 1.00 94.00 204 GLU A N 1
ATOM 1625 C CA . GLU A 1 204 ? -2.695 7.008 -23.302 1.00 94.00 204 GLU A CA 1
ATOM 1626 C C . GLU A 1 204 ? -3.218 7.651 -22.005 1.00 94.00 204 GLU A C 1
ATOM 1628 O O . GLU A 1 204 ? -3.066 8.857 -21.797 1.00 94.00 204 GLU A O 1
ATOM 1633 N N . SER A 1 205 ? -3.781 6.857 -21.089 1.00 96.12 205 SER A N 1
ATOM 1634 C CA . SER A 1 205 ? -4.342 7.344 -19.832 1.00 96.12 205 SER A CA 1
ATOM 1635 C C . SER A 1 205 ? -3.354 7.230 -18.676 1.00 96.12 205 SER A C 1
ATOM 1637 O O . SER A 1 205 ? -3.220 6.191 -18.023 1.00 96.12 205 SER A O 1
ATOM 1639 N N . ALA A 1 206 ? -2.706 8.350 -18.346 1.00 95.00 206 ALA A N 1
ATOM 1640 C CA . ALA A 1 206 ? -1.779 8.401 -17.218 1.00 95.00 206 ALA A CA 1
ATOM 1641 C C . ALA A 1 206 ? -2.428 8.000 -15.883 1.00 95.00 206 ALA A C 1
ATOM 1643 O O . ALA A 1 206 ? -1.748 7.435 -15.027 1.00 95.00 206 ALA A O 1
ATOM 1644 N N . GLU A 1 207 ? -3.725 8.269 -15.718 1.00 94.94 207 GLU A N 1
ATOM 1645 C CA . GLU A 1 207 ? -4.487 7.883 -14.531 1.00 94.94 207 GLU A CA 1
ATOM 1646 C C . GLU A 1 207 ? -4.639 6.362 -14.428 1.00 94.94 207 GLU A C 1
ATOM 1648 O O . GLU A 1 207 ? -4.379 5.785 -13.373 1.00 94.94 207 GLU A O 1
ATOM 1653 N N . VAL A 1 208 ? -4.975 5.688 -15.534 1.00 96.50 208 VAL A N 1
ATOM 1654 C CA . VAL A 1 208 ? -5.091 4.221 -15.578 1.00 96.50 208 VAL A CA 1
ATOM 1655 C C . VAL A 1 208 ? -3.745 3.573 -15.282 1.00 96.50 208 VAL A C 1
ATOM 1657 O O . VAL A 1 208 ? -3.661 2.714 -14.402 1.00 96.50 208 VAL A O 1
ATOM 1660 N N . LEU A 1 209 ? -2.678 4.013 -15.954 1.00 97.50 209 LEU A N 1
ATOM 1661 C CA . LEU A 1 209 ? -1.344 3.445 -15.750 1.00 97.50 209 LEU A CA 1
ATOM 1662 C C . LEU A 1 209 ? -0.877 3.617 -14.300 1.00 97.50 209 LEU A C 1
ATOM 1664 O O . LEU A 1 209 ? -0.389 2.663 -13.694 1.00 97.50 209 LEU A O 1
ATOM 1668 N N . LYS A 1 210 ? -1.072 4.800 -13.703 1.00 96.88 210 LYS A N 1
ATOM 1669 C CA . LYS A 1 210 ? -0.750 5.039 -12.286 1.00 96.88 210 LYS A CA 1
ATOM 1670 C C . LYS A 1 210 ? -1.592 4.172 -11.351 1.00 96.88 210 LYS A C 1
ATOM 1672 O O . LYS A 1 210 ? -1.029 3.573 -10.439 1.00 96.88 210 LYS A O 1
ATOM 1677 N N . THR A 1 211 ? -2.895 4.058 -11.603 1.00 96.69 211 THR A N 1
ATOM 1678 C CA . THR A 1 211 ? -3.828 3.273 -10.780 1.00 96.69 211 THR A CA 1
ATOM 1679 C C . THR A 1 211 ? -3.446 1.792 -10.745 1.00 96.69 211 THR A C 1
ATOM 1681 O O . THR A 1 211 ? -3.295 1.206 -9.675 1.00 96.69 211 THR A O 1
ATOM 1684 N N . TYR A 1 212 ? -3.227 1.175 -11.908 1.00 97.88 212 TYR A N 1
ATOM 1685 C CA . TYR A 1 212 ? -2.860 -0.243 -11.974 1.00 97.88 212 TYR A CA 1
ATOM 1686 C C . TYR A 1 212 ? -1.438 -0.497 -11.467 1.00 97.88 212 TYR A C 1
ATOM 1688 O O . TYR A 1 212 ? -1.218 -1.460 -10.734 1.00 97.88 212 TYR A O 1
ATOM 1696 N N . SER A 1 213 ? -0.485 0.387 -11.792 1.00 98.38 213 SER A N 1
ATOM 1697 C CA . SER A 1 213 ? 0.883 0.324 -11.261 1.00 98.38 213 SER A CA 1
ATOM 1698 C C . SER A 1 213 ? 0.895 0.372 -9.730 1.00 98.38 213 SER A C 1
ATOM 1700 O O . SER A 1 213 ? 1.644 -0.371 -9.094 1.00 98.38 213 SER A O 1
ATOM 1702 N N . LYS A 1 214 ? 0.026 1.193 -9.126 1.00 97.50 214 LYS A N 1
ATOM 1703 C CA . LYS A 1 214 ? -0.100 1.316 -7.674 1.00 97.50 214 LYS A CA 1
ATOM 1704 C C . LYS A 1 214 ? -0.518 0.003 -7.011 1.00 97.50 214 LYS A C 1
ATOM 1706 O O . LYS A 1 214 ? 0.148 -0.430 -6.075 1.00 97.50 214 LYS A O 1
ATOM 1711 N N . LEU A 1 215 ? -1.559 -0.651 -7.521 1.00 97.62 215 LEU A N 1
ATOM 1712 C CA . LEU A 1 215 ? -2.078 -1.896 -6.948 1.00 97.62 215 LEU A CA 1
ATOM 1713 C C . LEU A 1 215 ? -1.029 -3.018 -6.901 1.00 97.62 215 LEU A C 1
ATOM 1715 O O . LEU A 1 215 ? -0.784 -3.609 -5.846 1.00 97.62 215 LEU A O 1
ATOM 1719 N N . VAL A 1 216 ? -0.363 -3.282 -8.031 1.00 98.50 216 VAL A N 1
ATOM 1720 C CA . VAL A 1 216 ? 0.682 -4.317 -8.091 1.00 98.50 216 VAL A CA 1
ATOM 1721 C C . VAL A 1 216 ? 1.897 -3.939 -7.239 1.00 98.50 216 VAL A C 1
ATOM 1723 O O . VAL A 1 216 ? 2.497 -4.797 -6.591 1.00 98.50 216 VAL A O 1
ATOM 1726 N N . SER A 1 217 ? 2.228 -2.646 -7.165 1.00 98.44 217 SER A N 1
ATOM 1727 C CA . SER A 1 217 ? 3.293 -2.138 -6.300 1.00 98.44 217 SER A CA 1
ATOM 1728 C C . SER A 1 217 ? 2.989 -2.376 -4.816 1.00 98.44 217 SER A C 1
ATOM 1730 O O . SER A 1 217 ? 3.861 -2.832 -4.075 1.00 98.44 217 SER A O 1
ATOM 1732 N N . SER A 1 218 ? 1.751 -2.159 -4.370 1.00 97.94 218 SER A N 1
ATOM 1733 C CA . SER A 1 218 ? 1.351 -2.427 -2.983 1.00 97.94 218 SER A CA 1
ATOM 1734 C C . SER A 1 218 ? 1.447 -3.912 -2.620 1.00 97.94 218 SER A C 1
ATOM 1736 O O . SER A 1 218 ? 1.993 -4.247 -1.567 1.00 97.94 218 SER A O 1
ATOM 1738 N N . GLN A 1 219 ? 1.053 -4.826 -3.513 1.00 98.50 219 GLN A N 1
ATOM 1739 C CA . GLN A 1 219 ? 1.289 -6.261 -3.297 1.00 98.50 219 GLN A CA 1
ATOM 1740 C C . GLN A 1 219 ? 2.780 -6.626 -3.284 1.00 98.50 219 GLN A C 1
ATOM 1742 O O . GLN A 1 219 ? 3.208 -7.407 -2.436 1.00 98.50 219 GLN A O 1
ATOM 1747 N N . GLY A 1 220 ? 3.600 -6.011 -4.143 1.00 98.44 220 GLY A N 1
ATOM 1748 C CA . GLY A 1 220 ? 5.058 -6.147 -4.068 1.00 98.44 220 GLY A CA 1
ATOM 1749 C C . GLY A 1 220 ? 5.622 -5.697 -2.714 1.00 98.44 220 GLY A C 1
ATOM 1750 O O . GLY A 1 220 ? 6.522 -6.338 -2.170 1.00 98.44 220 GLY A O 1
ATOM 1751 N N . GLY A 1 221 ? 5.048 -4.641 -2.126 1.00 98.12 221 GLY A N 1
ATOM 1752 C CA . GLY A 1 221 ? 5.348 -4.181 -0.769 1.00 98.12 221 GLY A CA 1
ATOM 1753 C C . GLY A 1 221 ? 5.045 -5.234 0.299 1.00 98.12 221 GLY A C 1
ATOM 1754 O O . GLY A 1 221 ? 5.912 -5.522 1.129 1.00 98.12 221 GLY A O 1
ATOM 1755 N N . LEU A 1 222 ? 3.864 -5.857 0.230 1.00 98.31 222 LEU A N 1
ATOM 1756 C CA . LEU A 1 222 ? 3.502 -6.982 1.094 1.00 98.31 222 LEU A CA 1
ATOM 1757 C C . LEU A 1 222 ? 4.497 -8.142 0.936 1.00 98.31 222 LEU A C 1
ATOM 1759 O O . LEU A 1 222 ? 5.021 -8.644 1.928 1.00 98.31 222 LEU A O 1
ATOM 1763 N N . PHE A 1 223 ? 4.810 -8.548 -0.296 1.00 98.56 223 PHE A N 1
ATOM 1764 C CA . PHE A 1 223 ? 5.725 -9.665 -0.559 1.00 98.56 223 PHE A CA 1
ATOM 1765 C C . PHE A 1 223 ? 7.134 -9.391 -0.028 1.00 98.56 223 PHE A C 1
ATOM 1767 O O . PHE A 1 223 ? 7.733 -10.267 0.596 1.00 98.56 223 PHE A O 1
ATOM 1774 N N . ALA A 1 224 ? 7.641 -8.167 -0.195 1.00 97.88 224 ALA A N 1
ATOM 1775 C CA . ALA A 1 224 ? 8.935 -7.768 0.349 1.00 97.88 224 ALA A CA 1
ATOM 1776 C C . ALA A 1 224 ? 8.944 -7.847 1.883 1.00 97.88 224 ALA A C 1
ATOM 1778 O O . ALA A 1 224 ? 9.863 -8.425 2.463 1.00 97.88 224 ALA A O 1
ATOM 1779 N N . ASN A 1 225 ? 7.903 -7.323 2.540 1.00 97.25 225 ASN A N 1
ATOM 1780 C CA . ASN A 1 225 ? 7.779 -7.373 3.997 1.00 97.25 225 ASN A CA 1
ATOM 1781 C C . ASN A 1 225 ? 7.682 -8.812 4.527 1.00 97.25 225 ASN A C 1
ATOM 1783 O O . ASN A 1 225 ? 8.269 -9.144 5.554 1.00 97.25 225 ASN A O 1
ATOM 1787 N N . ARG A 1 226 ? 6.991 -9.682 3.785 1.00 97.06 226 ARG A N 1
ATOM 1788 C CA . ARG A 1 226 ? 6.771 -11.094 4.125 1.00 97.06 226 ARG A CA 1
ATOM 1789 C C . ARG A 1 226 ? 7.907 -12.021 3.696 1.00 97.06 226 ARG A C 1
ATOM 1791 O O . ARG A 1 226 ? 7.767 -13.237 3.784 1.00 97.06 226 ARG A O 1
ATOM 1798 N N . ASN A 1 227 ? 9.047 -11.453 3.299 1.00 96.75 227 ASN A N 1
ATOM 1799 C CA . ASN A 1 227 ? 10.258 -12.173 2.915 1.00 96.75 227 ASN A CA 1
ATOM 1800 C C . ASN A 1 227 ? 10.065 -13.110 1.701 1.00 96.75 227 ASN A C 1
ATOM 1802 O O . ASN A 1 227 ? 10.626 -14.206 1.635 1.00 96.75 227 ASN A O 1
ATOM 1806 N N . TYR A 1 228 ? 9.302 -12.638 0.711 1.00 98.00 228 TYR A N 1
ATOM 1807 C CA . TYR A 1 228 ? 9.149 -13.223 -0.627 1.00 98.00 228 TYR A CA 1
ATOM 1808 C C . TYR A 1 228 ? 9.824 -12.316 -1.675 1.00 98.00 228 TYR A C 1
ATOM 1810 O O . TYR A 1 228 ? 9.151 -11.646 -2.460 1.00 98.00 228 TYR A O 1
ATOM 1818 N N . PRO A 1 229 ? 11.169 -12.208 -1.669 1.00 97.06 229 PRO A N 1
ATOM 1819 C CA . PRO A 1 229 ? 11.881 -11.200 -2.455 1.00 97.06 229 PRO A CA 1
ATOM 1820 C C . PRO A 1 229 ? 11.795 -11.424 -3.970 1.00 97.06 229 PRO A C 1
ATOM 1822 O O . PRO A 1 229 ? 11.870 -10.455 -4.722 1.00 97.06 229 PRO A O 1
ATOM 1825 N N . ALA A 1 230 ? 11.636 -12.672 -4.424 1.00 98.25 230 ALA A N 1
ATOM 1826 C CA . ALA A 1 230 ? 11.508 -12.981 -5.847 1.00 98.25 230 ALA A CA 1
ATOM 1827 C C . ALA A 1 230 ? 10.161 -12.490 -6.394 1.00 98.25 230 ALA A C 1
ATOM 1829 O O . ALA A 1 230 ? 10.107 -11.820 -7.424 1.00 98.25 230 ALA A O 1
ATOM 1830 N N . GLU A 1 231 ? 9.084 -12.767 -5.664 1.00 98.75 231 GLU A N 1
ATOM 1831 C CA . GLU A 1 231 ? 7.727 -12.341 -5.986 1.00 98.75 231 GLU A CA 1
ATOM 1832 C C . GLU A 1 231 ? 7.590 -10.817 -5.860 1.00 98.75 231 GLU A C 1
ATOM 1834 O O . GLU A 1 231 ? 6.997 -10.175 -6.726 1.00 98.75 231 GLU A O 1
ATOM 1839 N N . ALA A 1 232 ? 8.220 -10.216 -4.844 1.00 98.81 232 ALA A N 1
ATOM 1840 C CA . ALA A 1 232 ? 8.290 -8.765 -4.688 1.00 98.81 232 ALA A CA 1
ATOM 1841 C C . ALA A 1 232 ? 8.978 -8.078 -5.877 1.00 98.81 232 ALA A C 1
ATOM 1843 O O . ALA A 1 232 ? 8.453 -7.104 -6.416 1.00 98.81 232 ALA A O 1
ATOM 1844 N N . GLU A 1 233 ? 10.133 -8.589 -6.321 1.00 98.75 233 GLU A N 1
ATOM 1845 C CA . GLU A 1 233 ? 10.832 -8.034 -7.485 1.00 98.75 233 GLU A CA 1
ATOM 1846 C C . GLU A 1 233 ? 9.977 -8.138 -8.747 1.00 98.75 233 GLU A C 1
ATOM 1848 O O . GLU A 1 233 ? 9.884 -7.170 -9.501 1.00 98.75 233 GLU A O 1
ATOM 1853 N N . GLN A 1 234 ? 9.330 -9.284 -8.977 1.00 98.81 234 GLN A N 1
ATOM 1854 C CA . GLN A 1 234 ? 8.457 -9.467 -10.136 1.00 98.81 234 GLN A CA 1
ATOM 1855 C C . GLN A 1 234 ? 7.272 -8.493 -10.107 1.00 98.81 234 GLN A C 1
ATOM 1857 O O . GLN A 1 234 ? 6.996 -7.856 -11.122 1.00 98.81 234 GLN A O 1
ATOM 1862 N N . ALA A 1 235 ? 6.632 -8.308 -8.950 1.00 98.88 235 ALA A N 1
ATOM 1863 C CA . ALA A 1 235 ? 5.557 -7.335 -8.781 1.00 98.88 235 ALA A CA 1
ATOM 1864 C C . ALA A 1 235 ? 6.033 -5.895 -9.049 1.00 98.88 235 ALA A C 1
ATOM 1866 O O . ALA A 1 235 ? 5.407 -5.177 -9.826 1.00 98.88 235 ALA A O 1
ATOM 1867 N N . PHE A 1 236 ? 7.177 -5.471 -8.501 1.00 98.88 236 PHE A N 1
ATOM 1868 C CA . PHE A 1 236 ? 7.709 -4.127 -8.769 1.00 98.88 236 PHE A CA 1
ATOM 1869 C C . PHE A 1 236 ? 8.144 -3.928 -10.224 1.00 98.88 236 PHE A C 1
ATOM 1871 O O . PHE A 1 236 ? 7.990 -2.834 -10.768 1.00 98.88 236 PHE A O 1
ATOM 1878 N N . ARG A 1 237 ? 8.655 -4.973 -10.886 1.00 98.81 237 ARG A N 1
ATOM 1879 C CA . ARG A 1 237 ? 8.955 -4.926 -12.324 1.00 98.81 237 ARG A CA 1
ATOM 1880 C C . ARG A 1 237 ? 7.689 -4.744 -13.150 1.00 98.81 237 ARG A C 1
ATOM 1882 O O . ARG A 1 237 ? 7.692 -3.874 -14.012 1.00 98.81 237 ARG A O 1
ATOM 1889 N N . LEU A 1 238 ? 6.618 -5.478 -12.844 1.00 98.88 238 LEU A N 1
ATOM 1890 C CA . LEU A 1 238 ? 5.310 -5.295 -13.482 1.00 98.88 238 LEU A CA 1
ATOM 1891 C C . LEU A 1 238 ? 4.749 -3.890 -13.215 1.00 98.88 238 LEU A C 1
ATOM 1893 O O . LEU A 1 238 ? 4.283 -3.233 -14.140 1.00 98.88 238 LEU A O 1
ATOM 1897 N N . ALA A 1 239 ? 4.871 -3.380 -11.985 1.00 98.81 239 ALA A N 1
ATOM 1898 C CA . ALA A 1 239 ? 4.478 -2.011 -11.641 1.00 98.81 239 ALA A CA 1
ATOM 1899 C C . ALA A 1 239 ? 5.181 -0.972 -12.526 1.00 98.81 239 ALA A C 1
ATOM 1901 O O . ALA A 1 239 ? 4.545 -0.047 -13.037 1.00 98.81 239 ALA A O 1
ATOM 1902 N N . ASN A 1 240 ? 6.494 -1.134 -12.700 1.00 98.69 240 ASN A N 1
ATOM 1903 C CA . ASN A 1 240 ? 7.338 -0.252 -13.499 1.00 98.69 240 ASN A CA 1
ATOM 1904 C C . ASN A 1 240 ? 7.132 -0.444 -15.013 1.00 98.69 240 ASN A C 1
ATOM 1906 O O . ASN A 1 240 ? 7.331 0.494 -15.775 1.00 98.69 240 ASN A O 1
ATOM 1910 N N . GLU A 1 241 ? 6.733 -1.636 -15.457 1.00 98.38 241 GLU A N 1
ATOM 1911 C CA . GLU A 1 241 ? 6.346 -1.898 -16.847 1.00 98.38 241 GLU A CA 1
ATOM 1912 C C . GLU A 1 241 ? 5.032 -1.187 -17.195 1.00 98.38 241 GLU A C 1
ATOM 1914 O O . GLU A 1 241 ? 4.955 -0.515 -18.220 1.00 98.38 241 GLU A O 1
ATOM 1919 N N . ILE A 1 242 ? 4.031 -1.266 -16.307 1.00 98.38 242 ILE A N 1
ATOM 1920 C CA . ILE A 1 242 ? 2.747 -0.569 -16.464 1.00 98.38 242 ILE A CA 1
ATOM 1921 C C . ILE A 1 242 ? 2.955 0.951 -16.465 1.00 98.38 242 ILE A C 1
ATOM 1923 O O . ILE A 1 242 ? 2.371 1.654 -17.283 1.00 98.38 242 ILE A O 1
ATOM 1927 N N . CYS A 1 243 ? 3.772 1.476 -15.547 1.00 98.31 243 CYS A N 1
ATOM 1928 C CA . CYS A 1 243 ? 3.984 2.915 -15.407 1.00 98.31 243 CYS A CA 1
ATOM 1929 C C . CYS A 1 243 ? 5.457 3.235 -15.088 1.00 98.31 243 CYS A C 1
ATOM 1931 O O . CYS A 1 243 ? 5.818 3.370 -13.913 1.00 98.31 243 CYS A O 1
ATOM 1933 N N . PRO A 1 244 ? 6.320 3.408 -16.110 1.00 97.31 244 PRO A N 1
ATOM 1934 C CA . PRO A 1 244 ? 7.765 3.621 -15.928 1.00 97.31 244 PRO A CA 1
ATOM 1935 C C . PRO A 1 244 ? 8.127 4.998 -15.355 1.00 97.31 244 PRO A C 1
ATOM 1937 O O . PRO A 1 244 ? 9.294 5.277 -15.088 1.00 97.31 244 PRO A O 1
ATOM 1940 N N . TYR A 1 245 ? 7.132 5.865 -15.188 1.00 95.50 245 TYR A N 1
ATOM 1941 C CA . TYR A 1 245 ? 7.254 7.194 -14.603 1.00 95.50 245 TYR A CA 1
ATOM 1942 C C . TYR A 1 245 ? 6.555 7.317 -13.243 1.00 95.50 245 TYR A C 1
ATOM 1944 O O . TYR A 1 245 ? 6.544 8.399 -12.655 1.00 95.50 245 TYR A O 1
ATOM 1952 N N . SER A 1 246 ? 5.979 6.229 -12.715 1.00 96.94 246 SER A N 1
ATOM 1953 C CA . SER A 1 246 ? 5.444 6.195 -11.353 1.00 96.94 246 SER A CA 1
ATOM 1954 C C . SER A 1 246 ? 6.600 6.259 -10.350 1.00 96.94 246 SER A C 1
ATOM 1956 O O . SER A 1 246 ? 7.402 5.320 -10.306 1.00 96.94 246 SER A O 1
ATOM 1958 N N . PRO A 1 247 ? 6.706 7.314 -9.513 1.00 95.19 247 PRO A N 1
ATOM 1959 C CA . PRO A 1 247 ? 7.786 7.402 -8.537 1.00 95.19 247 PRO A CA 1
ATOM 1960 C C . PRO A 1 247 ? 7.819 6.187 -7.618 1.00 95.19 247 PRO A C 1
ATOM 1962 O O . PRO A 1 247 ? 8.875 5.613 -7.385 1.00 95.19 247 PRO A O 1
ATOM 1965 N N . GLU A 1 248 ? 6.659 5.737 -7.155 1.00 94.62 248 GLU A N 1
ATOM 1966 C CA . GLU A 1 248 ? 6.575 4.595 -6.258 1.00 94.62 248 GLU A CA 1
ATOM 1967 C C . GLU A 1 248 ? 7.107 3.301 -6.882 1.00 94.62 248 GLU A C 1
ATOM 1969 O O . GLU A 1 248 ? 7.899 2.610 -6.243 1.00 94.62 248 GLU A O 1
ATOM 1974 N N . ALA A 1 249 ? 6.717 2.987 -8.121 1.00 97.44 249 ALA A N 1
ATOM 1975 C CA . ALA A 1 249 ? 7.190 1.782 -8.801 1.00 97.44 249 ALA A CA 1
ATOM 1976 C C . ALA A 1 249 ? 8.712 1.822 -9.010 1.00 97.44 249 ALA A C 1
ATOM 1978 O O . ALA A 1 249 ? 9.413 0.857 -8.695 1.00 97.44 249 ALA A O 1
ATOM 1979 N N . VAL A 1 250 ? 9.228 2.970 -9.466 1.00 98.50 250 VAL A N 1
ATOM 1980 C CA . VAL A 1 250 ? 10.661 3.189 -9.700 1.00 98.50 250 VAL A CA 1
ATOM 1981 C C . VAL A 1 250 ? 11.448 3.068 -8.395 1.00 98.50 250 VAL A C 1
ATOM 1983 O O . VAL A 1 250 ? 12.384 2.271 -8.312 1.00 98.50 250 VAL A O 1
ATOM 1986 N N . PHE A 1 251 ? 11.068 3.820 -7.356 1.00 97.88 251 PHE A N 1
ATOM 1987 C CA . PHE A 1 251 ? 11.791 3.835 -6.085 1.00 97.88 251 PHE A CA 1
ATOM 1988 C C . PHE A 1 251 ? 11.728 2.486 -5.371 1.00 97.88 251 PHE A C 1
ATOM 1990 O O . PHE A 1 251 ? 12.749 2.044 -4.851 1.00 97.88 251 PHE A O 1
ATOM 1997 N N . ARG A 1 252 ? 10.583 1.790 -5.360 1.00 97.81 252 ARG A N 1
ATOM 1998 C CA . ARG A 1 252 ? 10.486 0.474 -4.708 1.00 97.81 252 ARG A CA 1
ATOM 1999 C C . ARG A 1 252 ? 11.325 -0.588 -5.416 1.00 97.81 252 ARG A C 1
ATOM 2001 O O . ARG A 1 252 ? 12.038 -1.323 -4.734 1.00 97.81 252 ARG A O 1
ATOM 2008 N N . LEU A 1 253 ? 11.312 -0.630 -6.753 1.00 98.69 253 LEU A N 1
ATOM 2009 C CA . LEU A 1 253 ? 12.160 -1.553 -7.512 1.00 98.69 253 LEU A CA 1
ATOM 2010 C C . LEU A 1 253 ? 13.648 -1.259 -7.284 1.00 98.69 253 LEU A C 1
ATOM 2012 O O . LEU A 1 253 ? 14.421 -2.165 -6.973 1.00 98.69 253 LEU A O 1
ATOM 2016 N N . VAL A 1 254 ? 14.048 0.010 -7.397 1.00 98.50 254 VAL A N 1
ATOM 2017 C CA . VAL A 1 254 ? 15.439 0.430 -7.187 1.00 98.50 254 VAL A CA 1
ATOM 2018 C C . VAL A 1 254 ? 15.899 0.128 -5.763 1.00 98.50 254 VAL A C 1
ATOM 2020 O O . VAL A 1 254 ? 16.967 -0.454 -5.595 1.00 98.50 254 VAL A O 1
ATOM 2023 N N . ASN A 1 255 ? 15.096 0.447 -4.745 1.00 97.56 255 ASN A N 1
ATOM 2024 C CA . ASN A 1 255 ? 15.441 0.184 -3.348 1.00 97.56 255 ASN A CA 1
ATOM 2025 C C . ASN A 1 255 ? 15.594 -1.314 -3.067 1.00 97.56 255 ASN A C 1
ATOM 2027 O O . ASN A 1 255 ? 16.535 -1.703 -2.377 1.00 97.56 255 ASN A O 1
ATOM 2031 N N . LEU A 1 256 ? 14.721 -2.159 -3.632 1.00 97.94 256 LEU A N 1
ATOM 2032 C CA . LEU A 1 256 ? 14.845 -3.612 -3.508 1.00 97.94 256 LEU A CA 1
ATOM 2033 C C . LEU A 1 256 ? 16.159 -4.110 -4.130 1.00 97.94 256 LEU A C 1
ATOM 2035 O O . LEU A 1 256 ? 16.903 -4.849 -3.489 1.00 97.94 256 LEU A O 1
ATOM 2039 N N . LEU A 1 257 ? 16.470 -3.677 -5.356 1.00 98.38 257 LEU A N 1
ATOM 2040 C CA . LEU A 1 257 ? 17.692 -4.073 -6.064 1.00 98.38 257 LEU A CA 1
ATOM 2041 C C . LEU A 1 257 ? 18.954 -3.582 -5.345 1.00 98.38 257 LEU A C 1
ATOM 2043 O O . LEU A 1 257 ? 19.909 -4.340 -5.178 1.00 98.38 257 LEU A O 1
ATOM 2047 N N . VAL A 1 258 ? 18.958 -2.337 -4.866 1.00 97.75 258 VAL A N 1
ATOM 2048 C CA . VAL A 1 258 ? 20.060 -1.772 -4.074 1.00 97.75 258 VAL A CA 1
ATOM 2049 C C . VAL A 1 258 ? 20.244 -2.534 -2.763 1.00 97.75 258 VAL A C 1
ATOM 2051 O O . VAL A 1 258 ? 21.375 -2.880 -2.429 1.00 97.75 258 VAL A O 1
ATOM 2054 N N . GLY A 1 259 ? 19.157 -2.862 -2.056 1.00 95.88 259 GLY A N 1
ATOM 2055 C CA . GLY A 1 259 ? 19.202 -3.672 -0.834 1.00 95.88 259 GLY A CA 1
ATOM 2056 C C . GLY A 1 259 ? 19.777 -5.076 -1.053 1.00 95.88 259 GLY A C 1
ATOM 2057 O O . GLY A 1 259 ? 20.360 -5.654 -0.141 1.00 95.88 259 GLY A O 1
ATOM 2058 N N . GLN A 1 260 ? 19.688 -5.599 -2.278 1.00 96.06 260 GLN A N 1
ATOM 2059 C CA . GLN A 1 260 ? 20.310 -6.857 -2.710 1.00 96.06 260 GLN A CA 1
ATOM 2060 C C . GLN A 1 260 ? 21.726 -6.675 -3.291 1.00 96.06 260 GLN A C 1
ATOM 2062 O O . GLN A 1 260 ? 22.268 -7.601 -3.892 1.00 96.06 260 GLN A O 1
ATOM 2067 N N . ASN A 1 261 ? 22.330 -5.490 -3.154 1.00 96.50 261 ASN A N 1
ATOM 2068 C CA . ASN A 1 261 ? 23.623 -5.126 -3.741 1.00 96.50 261 ASN A CA 1
ATOM 2069 C C . ASN A 1 261 ? 23.669 -5.227 -5.286 1.00 96.50 261 ASN A C 1
ATOM 2071 O O . ASN A 1 261 ? 24.732 -5.373 -5.891 1.00 96.50 261 ASN A O 1
ATOM 2075 N N . ARG A 1 262 ? 22.515 -5.124 -5.957 1.00 97.50 262 ARG A N 1
ATOM 2076 C CA . ARG A 1 262 ? 22.362 -5.191 -7.423 1.00 97.50 262 ARG A CA 1
ATOM 2077 C C . ARG A 1 262 ? 22.256 -3.798 -8.044 1.00 97.50 262 ARG A C 1
ATOM 2079 O O . ARG A 1 262 ? 21.358 -3.503 -8.829 1.00 97.50 262 ARG A O 1
ATOM 2086 N N . ILE A 1 263 ? 23.213 -2.924 -7.723 1.00 97.88 263 ILE A N 1
ATOM 2087 C CA . ILE A 1 263 ? 23.256 -1.534 -8.225 1.00 97.88 263 ILE A CA 1
ATOM 2088 C C . ILE A 1 263 ? 23.320 -1.492 -9.764 1.00 97.88 263 ILE A C 1
ATOM 2090 O O . ILE A 1 263 ? 22.742 -0.604 -10.390 1.00 97.88 263 ILE A O 1
ATOM 2094 N N . ALA A 1 264 ? 23.986 -2.475 -10.383 1.00 97.25 264 ALA A N 1
ATOM 2095 C CA . ALA A 1 264 ? 24.064 -2.604 -11.838 1.00 97.25 264 ALA A CA 1
ATOM 2096 C C . ALA A 1 264 ? 22.691 -2.810 -12.503 1.00 97.25 264 ALA A C 1
ATOM 2098 O O . ALA A 1 264 ? 22.495 -2.319 -13.612 1.00 97.25 264 ALA A O 1
ATOM 2099 N N . ASP A 1 265 ? 21.750 -3.459 -11.812 1.00 97.81 265 ASP A N 1
ATOM 2100 C CA . ASP A 1 265 ? 20.384 -3.685 -12.297 1.00 97.81 265 ASP A CA 1
ATOM 2101 C C . ASP A 1 265 ? 19.457 -2.510 -11.958 1.00 97.81 265 ASP A C 1
ATOM 2103 O O . ASP A 1 265 ? 18.497 -2.245 -12.679 1.00 97.81 265 ASP A O 1
ATOM 2107 N N . ALA A 1 266 ? 19.740 -1.794 -10.865 1.00 98.31 266 ALA A N 1
ATOM 2108 C CA . ALA A 1 266 ? 18.959 -0.643 -10.418 1.00 98.31 266 ALA A CA 1
ATOM 2109 C C . ALA A 1 266 ? 19.168 0.599 -11.301 1.00 98.31 266 ALA A C 1
ATOM 2111 O O . ALA A 1 266 ? 18.218 1.328 -11.588 1.00 98.31 266 ALA A O 1
ATOM 2112 N N . LEU A 1 267 ? 20.407 0.847 -11.744 1.00 98.25 267 LEU A N 1
ATOM 2113 C CA . LEU A 1 267 ? 20.753 2.048 -12.510 1.00 98.25 267 LEU A CA 1
ATOM 2114 C C . LEU A 1 267 ? 19.946 2.188 -13.820 1.00 98.25 267 LEU A C 1
ATOM 2116 O O . LEU A 1 267 ? 19.372 3.259 -14.016 1.00 98.25 267 LEU A O 1
ATOM 2120 N N . PRO A 1 268 ? 19.800 1.147 -14.667 1.00 98.31 268 PRO A N 1
ATOM 2121 C CA . PRO A 1 268 ? 18.986 1.240 -15.881 1.00 98.31 268 PRO A CA 1
ATOM 2122 C C . PRO A 1 268 ? 17.513 1.581 -15.623 1.00 98.31 268 PRO A C 1
ATOM 2124 O O . PRO A 1 268 ? 16.896 2.266 -16.436 1.00 98.31 268 PRO A O 1
ATOM 2127 N N . VAL A 1 269 ? 16.944 1.136 -14.495 1.00 98.38 269 VAL A N 1
ATOM 2128 C CA . VAL A 1 269 ? 15.559 1.468 -14.112 1.00 98.38 269 VAL A CA 1
ATOM 2129 C C . VAL A 1 269 ? 15.431 2.973 -13.872 1.00 98.38 269 VAL A C 1
ATOM 2131 O O . VAL A 1 269 ? 14.566 3.620 -14.461 1.00 98.38 269 VAL A O 1
ATOM 2134 N N . ALA A 1 270 ? 16.329 3.546 -13.065 1.00 98.25 270 ALA A N 1
ATOM 2135 C CA . ALA A 1 270 ? 16.336 4.979 -12.773 1.00 98.25 270 ALA A CA 1
ATOM 2136 C C . ALA A 1 270 ? 16.658 5.831 -14.016 1.00 98.25 270 ALA A C 1
ATOM 2138 O O . ALA A 1 270 ? 16.038 6.871 -14.231 1.00 98.25 270 ALA A O 1
ATOM 2139 N N . GLU A 1 271 ? 17.593 5.389 -14.864 1.00 98.31 271 GLU A N 1
ATOM 2140 C CA . GLU A 1 271 ? 17.932 6.079 -16.116 1.00 98.31 271 GLU A CA 1
ATOM 2141 C C . GLU A 1 271 ? 16.755 6.090 -17.099 1.00 98.31 271 GLU A C 1
ATOM 2143 O O . GLU A 1 271 ? 16.488 7.117 -17.726 1.00 98.31 271 GLU A O 1
ATOM 2148 N N . ASN A 1 272 ? 16.006 4.986 -17.199 1.00 98.38 272 ASN A N 1
ATOM 2149 C CA . ASN A 1 272 ? 14.786 4.951 -17.999 1.00 98.38 272 ASN A CA 1
ATOM 2150 C C . ASN A 1 272 ? 13.709 5.892 -17.439 1.00 98.38 272 ASN A C 1
ATOM 2152 O O . ASN A 1 272 ? 13.076 6.605 -18.213 1.00 98.38 272 ASN A O 1
ATOM 2156 N N . ALA A 1 273 ? 13.540 5.956 -16.115 1.00 98.00 273 ALA A N 1
ATOM 2157 C CA . ALA A 1 273 ? 12.596 6.883 -15.490 1.00 98.00 273 ALA A CA 1
ATOM 2158 C C . ALA A 1 273 ? 12.927 8.354 -15.815 1.00 98.00 273 ALA A C 1
ATOM 2160 O O . ALA A 1 273 ? 12.034 9.113 -16.179 1.00 98.00 273 ALA A O 1
ATOM 2161 N N . VAL A 1 274 ? 14.211 8.746 -15.792 1.00 98.19 274 VAL A N 1
ATOM 2162 C CA . VAL A 1 274 ? 14.657 10.085 -16.241 1.00 98.19 274 VAL A CA 1
ATOM 2163 C C . VAL A 1 274 ? 14.401 10.300 -17.733 1.00 98.19 274 VAL A C 1
ATOM 2165 O O . VAL A 1 274 ? 14.049 11.400 -18.142 1.00 98.19 274 VAL A O 1
ATOM 2168 N N . LYS A 1 275 ? 14.576 9.273 -18.570 1.00 98.00 275 LYS A N 1
ATOM 2169 C CA . LYS A 1 275 ? 14.305 9.383 -20.010 1.00 98.00 275 LYS A CA 1
ATOM 2170 C C . LYS A 1 275 ? 12.823 9.651 -20.296 1.00 98.00 275 LYS A C 1
ATOM 2172 O O . LYS A 1 275 ? 12.527 10.397 -21.225 1.00 98.00 275 LYS A O 1
ATOM 2177 N N . VAL A 1 276 ? 11.921 9.024 -19.539 1.00 96.56 276 VAL A N 1
ATOM 2178 C CA . VAL A 1 276 ? 10.467 9.184 -19.700 1.00 96.56 276 VAL A CA 1
ATOM 2179 C C . VAL A 1 276 ? 9.964 10.474 -19.040 1.00 96.56 276 VAL A C 1
ATOM 2181 O O . VAL A 1 276 ? 9.117 11.143 -19.618 1.00 96.56 276 VAL A O 1
ATOM 2184 N N . GLU A 1 277 ? 10.533 10.870 -17.896 1.00 96.00 277 GLU A N 1
ATOM 2185 C CA . GLU A 1 277 ? 10.209 12.111 -17.170 1.00 96.00 277 GLU A CA 1
ATOM 2186 C C . GLU A 1 277 ? 11.468 12.961 -16.888 1.00 96.00 277 GLU A C 1
ATOM 2188 O O . GLU A 1 277 ? 11.975 12.980 -15.757 1.00 96.00 277 GLU A O 1
ATOM 2193 N N . PRO A 1 278 ? 11.989 13.703 -17.886 1.00 96.12 278 PRO A N 1
ATOM 2194 C CA . PRO A 1 278 ? 13.249 14.446 -17.752 1.00 96.12 278 PRO A CA 1
ATOM 2195 C C . PRO A 1 278 ? 13.228 15.540 -16.680 1.00 96.12 278 PRO A C 1
ATOM 2197 O O . PRO A 1 278 ? 14.252 15.837 -16.055 1.00 96.12 278 PRO A O 1
ATOM 2200 N N . GLU A 1 279 ? 12.055 16.125 -16.437 1.00 95.69 279 GLU A N 1
ATOM 2201 C CA . GLU A 1 279 ? 11.891 17.231 -15.494 1.00 95.69 279 GLU A CA 1
ATOM 2202 C C . GLU A 1 279 ? 11.851 16.765 -14.033 1.00 95.69 279 GLU A C 1
ATOM 2204 O O . GLU A 1 279 ? 12.147 17.550 -13.124 1.00 95.69 279 GLU A O 1
ATOM 2209 N N . ASN A 1 280 ? 11.596 15.475 -13.780 1.00 95.94 280 ASN A N 1
ATOM 2210 C CA . ASN A 1 280 ? 11.522 14.934 -12.429 1.00 95.94 280 ASN A CA 1
ATOM 2211 C C . ASN A 1 280 ? 12.902 14.981 -11.742 1.00 95.94 280 ASN A C 1
ATOM 2213 O O . ASN A 1 280 ? 13.825 14.216 -12.042 1.00 95.94 280 ASN A O 1
ATOM 2217 N N . SER A 1 281 ? 13.057 15.908 -10.795 1.00 96.88 281 SER A N 1
ATOM 2218 C CA . SER A 1 281 ? 14.307 16.104 -10.053 1.00 96.88 281 SER A CA 1
ATOM 2219 C C . SER A 1 281 ? 14.666 14.905 -9.177 1.00 96.88 281 SER A C 1
ATOM 2221 O O . SER A 1 281 ? 15.849 14.603 -9.033 1.00 96.88 281 SER A O 1
ATOM 2223 N N . GLN A 1 282 ? 13.674 14.179 -8.653 1.00 96.12 282 GLN A N 1
ATOM 2224 C CA . GLN A 1 282 ? 13.902 13.023 -7.788 1.00 96.12 282 GLN A CA 1
ATOM 2225 C C . GLN A 1 282 ? 14.544 11.869 -8.567 1.00 96.12 282 GLN A C 1
ATOM 2227 O O . GLN A 1 282 ? 15.491 11.258 -8.077 1.00 96.12 282 GLN A O 1
ATOM 2232 N N . PHE A 1 283 ? 14.105 11.615 -9.805 1.00 98.12 283 PHE A N 1
ATOM 2233 C CA . PHE A 1 283 ? 14.725 10.601 -10.668 1.00 98.12 283 PHE A CA 1
ATOM 2234 C C . PHE A 1 283 ? 16.154 10.973 -11.063 1.00 98.12 283 PHE A C 1
ATOM 2236 O O . PHE A 1 283 ? 17.047 10.125 -11.019 1.00 98.12 283 PHE A O 1
ATOM 2243 N N . ARG A 1 284 ? 16.411 12.251 -11.365 1.00 97.88 284 ARG A N 1
ATOM 2244 C CA . ARG A 1 284 ? 17.778 12.732 -11.625 1.00 97.88 284 ARG A CA 1
ATOM 2245 C C . ARG A 1 284 ? 18.678 12.538 -10.405 1.00 97.88 284 ARG A C 1
ATOM 2247 O O . ARG A 1 284 ? 19.779 12.008 -10.536 1.00 97.88 284 ARG A O 1
ATOM 2254 N N . SER A 1 285 ? 18.199 12.899 -9.213 1.00 97.62 285 SER A N 1
ATOM 2255 C CA . SER A 1 285 ? 18.921 12.653 -7.961 1.00 97.62 285 SER A CA 1
ATOM 2256 C C . SER A 1 285 ? 19.174 11.164 -7.715 1.00 97.62 285 SER A C 1
ATOM 2258 O O . SER A 1 285 ? 20.276 10.811 -7.298 1.00 97.62 285 SER A O 1
ATOM 2260 N N . LEU A 1 286 ? 18.204 10.294 -8.015 1.00 97.81 286 LEU A N 1
ATOM 2261 C CA . LEU A 1 286 ? 18.341 8.843 -7.877 1.00 97.81 286 LEU A CA 1
ATOM 2262 C C . LEU A 1 286 ? 19.451 8.285 -8.779 1.00 97.81 286 LEU A C 1
ATOM 2264 O O . LEU A 1 286 ? 20.309 7.541 -8.307 1.00 97.81 286 LEU A O 1
ATOM 2268 N N . VAL A 1 287 ? 19.494 8.688 -10.053 1.00 98.19 287 VAL A N 1
ATOM 2269 C CA . VAL A 1 287 ? 20.561 8.285 -10.989 1.00 98.19 287 VAL A CA 1
ATOM 2270 C C . VAL A 1 287 ? 21.938 8.710 -10.476 1.00 98.19 287 VAL A C 1
ATOM 2272 O O . VAL A 1 287 ? 22.872 7.906 -10.464 1.00 98.19 287 VAL A O 1
ATOM 2275 N N . GLU A 1 288 ? 22.075 9.954 -10.012 1.00 97.81 288 GLU A N 1
ATOM 2276 C CA . GLU A 1 288 ? 23.347 10.456 -9.486 1.00 97.81 288 GLU A CA 1
ATOM 2277 C C . GLU A 1 288 ? 23.793 9.715 -8.216 1.00 97.81 288 GLU A C 1
ATOM 2279 O O . GLU A 1 288 ? 24.984 9.445 -8.044 1.00 97.81 288 GLU A O 1
ATOM 2284 N N . GLN A 1 289 ? 22.856 9.335 -7.343 1.00 97.06 289 GLN A N 1
ATOM 2285 C CA . GLN A 1 289 ? 23.147 8.498 -6.176 1.00 97.06 289 GLN A CA 1
ATOM 2286 C C . GLN A 1 289 ? 23.642 7.107 -6.596 1.00 97.06 289 GLN A C 1
ATOM 2288 O O . GLN A 1 289 ? 24.715 6.686 -6.163 1.00 97.06 289 GLN A O 1
ATOM 2293 N N . LEU A 1 290 ? 22.934 6.427 -7.502 1.00 97.88 290 LEU A N 1
ATOM 2294 C CA . LEU A 1 290 ? 23.308 5.087 -7.972 1.00 97.88 290 LEU A CA 1
ATOM 2295 C C . LEU A 1 290 ? 24.670 5.073 -8.683 1.00 97.88 290 LEU A C 1
ATOM 2297 O O . LEU A 1 290 ? 25.475 4.164 -8.471 1.00 97.88 290 LEU A O 1
ATOM 2301 N N . LYS A 1 291 ? 24.984 6.109 -9.474 1.00 97.25 291 LYS A N 1
ATOM 2302 C CA . LYS A 1 291 ? 26.303 6.263 -10.114 1.00 97.25 291 LYS A CA 1
ATOM 2303 C C . LYS A 1 291 ? 27.437 6.428 -9.106 1.00 97.25 291 LYS A C 1
ATOM 2305 O O . LYS A 1 291 ? 28.544 5.970 -9.379 1.00 97.25 291 LYS A O 1
ATOM 2310 N N . LYS A 1 292 ? 27.188 7.073 -7.961 1.00 96.00 292 LYS A N 1
ATOM 2311 C CA . LYS A 1 292 ? 28.173 7.180 -6.872 1.00 96.00 292 LYS A CA 1
ATOM 2312 C C . LYS A 1 292 ? 28.379 5.844 -6.166 1.00 96.00 292 LYS A C 1
ATOM 2314 O O . LYS A 1 292 ? 29.515 5.525 -5.862 1.00 96.00 292 LYS A O 1
ATOM 2319 N N . MET A 1 293 ? 27.314 5.071 -5.954 1.00 93.31 293 MET A N 1
ATOM 2320 C CA . MET A 1 293 ? 27.387 3.759 -5.293 1.00 93.31 293 MET A CA 1
ATOM 2321 C C . MET A 1 293 ? 28.058 2.677 -6.150 1.00 93.31 293 MET A C 1
ATOM 2323 O O . MET A 1 293 ? 28.565 1.701 -5.613 1.00 93.31 293 MET A O 1
ATOM 2327 N N . LYS A 1 294 ? 28.039 2.823 -7.482 1.00 85.81 294 LYS A N 1
ATOM 2328 C CA . LYS A 1 294 ? 28.689 1.892 -8.421 1.00 85.81 294 LYS A CA 1
ATOM 2329 C C . LYS A 1 294 ? 30.218 2.061 -8.490 1.00 85.81 294 LYS A C 1
ATOM 2331 O O . LYS A 1 294 ? 30.881 1.196 -9.060 1.00 85.81 294 LYS A O 1
ATOM 2336 N N . LYS A 1 295 ? 30.753 3.184 -8.001 1.00 69.06 295 LYS A N 1
ATOM 2337 C CA . LYS A 1 295 ? 32.196 3.464 -7.954 1.00 69.06 295 LYS A CA 1
ATOM 2338 C C . LYS A 1 295 ? 32.825 2.822 -6.729 1.00 69.06 295 LYS A C 1
ATOM 2340 O O . LYS A 1 295 ? 33.957 2.324 -6.891 1.00 69.06 295 LYS A O 1
#

pLDDT: mean 95.55, std 3.72, range [69.06, 98.88]

Foldseek 3Di:
DLLVVLCLQVVLDDPQAAEEAEDPSSQPNVVVCLVPDPDDNHHYYYLQCLLPQVSQVVSCVVDVVPADTDDPVLNVVLVVVLQVQLVVQVVCCVVCVPDPRPQDVQWDWDADPNGIDTDDDVSSSSSSLSSVVVRCVRVVPHKYKYDHPDDSLVFLVAWADRRLTIIGNPDDPVRGHDLVRLVVNLVSLVVVLVVLVVDPVSLVDPPNLLSSLSSLQVSLVSCVSVVNLVSSLSSLVSSCSSPLQHPSSLCSNLVSCVVVVNLVVNLVSLVVNCVVPVPPVVSVVVNVVSVVVVD

Sequence (295 aa):
MLLDYGNAVLGSLRPGMVYVGGTDPGRFIPTLLNETSDGERHIIVTQNALADQTYLDYVSFLYRDRFDTLTKEDSERAFQEYLADAQKRLQHDQQFPNEPKQIRPGEDVHMTDNRVQVSGQVAVMAINEKLFQTLMEKNPNASFAMEESFPFNSTFADATALGPILELRVRDDQNTLTRERAAQSVDYWRATAQQILSDPEARESAEVLKTYSKLVSSQGGLFANRNYPAEAEQAFRLANEICPYSPEAVFRLVNLLVGQNRIADALPVAENAVKVEPENSQFRSLVEQLKKMKK

Secondary structure (DSSP, 8-state):
-HHHHHHHHHHTPPTT-EEEE-SHHHHHHHHHHHHHSSS----EEESTTTT-HHHHHHHHHHHTTTS----HHHHHHHHHHHHHHHHHHHHHHHH-TTSPP-SPTT-EEEEETTEEEEEHHHHHHHHHHHHHHHHHHH-TT--EEEE-SS--GGGGGG-EEETTEEEE---STTTS--HHHHHHHHHHHHHHHHHHHH-HHHHH-HHHHHHHHHHHHHHHHHHHHTT-HHHHHHHHHHHHHH-TT-HHHHHHHHHHHHHTT-HHHHHHHHHHHHHH-TT-HHHHHHHHHHHHHT-

Radius of gyration: 20.15 Å; chains: 1; bounding box: 60×48×52 Å